Protein AF-A0A9W3CZS1-F1 (afdb_monomer)

InterPro domains:
  IPR001609 Myosin head, motor domain-like [PF00063] (64-193)
  IPR001609 Myosin head, motor domain-like [PR00193] (92-111)
  IPR001609 Myosin head, motor domain-like [PR00193] (149-174)
  IPR001609 Myosin head, motor domain-like [PS51456] (62-193)
  IPR001609 Myosin head, motor domain-like [SM00242] (56-193)
  IPR004009 Myosin, SH3 domain [PF02736] (9-52)
  IPR004009 Myosin, SH3 domain [PS51844] (8-57)
  IPR027417 P-loop containing nucleoside triphosphate hydrolase [SSF52540] (33-182)
  IPR036961 Kinesin motor domain superfamily [G3DSA:3.40.850.10] (12-193)

Solvent-accessible surface area (backbone atoms only — not comparable to full-atom values): 11853 Å² total; per-residue (Å²): 132,79,78,83,78,84,82,48,69,70,35,45,29,34,35,77,39,97,86,71,54,58,46,50,26,33,28,71,41,73,59,95,57,42,31,36,27,46,29,78,88,73,48,79,44,78,46,47,61,91,63,47,44,82,48,77,86,81,62,56,91,68,39,65,57,39,49,75,76,46,95,55,86,44,71,67,50,54,52,50,35,53,50,46,20,43,78,70,69,44,40,40,30,25,51,73,94,44,78,48,67,54,65,76,92,64,91,66,65,82,76,70,37,71,67,50,54,60,64,35,61,85,53,62,86,82,76,56,79,50,48,68,55,47,57,45,41,54,46,50,50,49,25,69,75,69,74,44,92,72,85,83,89,80,79,75,63,92,87,42,44,52,69,61,52,50,50,54,40,48,48,48,53,43,58,72,68,65,62,67,92,55,102,61,83,48,72,58,59,72,73,74,112

Structure (mmCIF, N/CA/C/O backbone):
data_AF-A0A9W3CZS1-F1
#
_entry.id   AF-A0A9W3CZS1-F1
#
loop_
_atom_site.group_PDB
_atom_site.id
_atom_site.type_symbol
_atom_site.label_atom_id
_atom_site.label_alt_id
_atom_site.label_comp_id
_atom_site.label_asym_id
_atom_site.label_entity_id
_atom_site.label_seq_id
_atom_site.pdbx_PDB_ins_code
_atom_site.Cartn_x
_atom_site.Cartn_y
_atom_site.Cartn_z
_atom_site.occupancy
_atom_site.B_iso_or_equiv
_atom_site.auth_seq_id
_atom_site.auth_comp_id
_atom_site.auth_asym_id
_atom_site.auth_atom_id
_atom_site.pdbx_PDB_model_num
ATOM 1 N N . MET A 1 1 ? 7.382 13.700 16.054 1.00 31.38 1 MET A N 1
ATOM 2 C CA . MET A 1 1 ? 6.540 13.465 17.245 1.00 31.38 1 MET A CA 1
ATOM 3 C C . MET A 1 1 ? 5.146 13.931 16.877 1.00 31.38 1 MET A C 1
ATOM 5 O O . MET A 1 1 ? 4.960 15.130 16.729 1.00 31.38 1 MET A O 1
ATOM 9 N N . GLY A 1 2 ? 4.236 13.003 16.577 1.00 37.59 2 GLY A N 1
ATOM 10 C CA . GLY A 1 2 ? 2.851 13.356 16.260 1.00 37.59 2 GLY A CA 1
ATOM 11 C C . GLY A 1 2 ? 2.178 13.958 17.488 1.00 37.59 2 GLY A C 1
ATOM 12 O O . GLY A 1 2 ? 2.470 13.545 18.612 1.00 37.59 2 GLY A O 1
ATOM 13 N N . THR A 1 3 ? 1.333 14.962 17.277 1.00 40.22 3 THR A N 1
ATOM 14 C CA . THR A 1 3 ? 0.497 15.564 18.317 1.00 40.22 3 THR A CA 1
ATOM 15 C C . THR A 1 3 ? -0.216 14.444 19.082 1.00 40.22 3 THR A C 1
ATOM 17 O O . THR A 1 3 ? -0.800 13.576 18.429 1.00 40.22 3 THR A O 1
ATOM 20 N N . PRO A 1 4 ? -0.160 14.401 20.426 1.00 53.97 4 PRO A N 1
ATOM 21 C CA . PRO A 1 4 ? -0.897 13.396 21.177 1.00 53.97 4 PRO A CA 1
ATOM 22 C C . PRO A 1 4 ? -2.379 13.562 20.852 1.00 53.97 4 PRO A C 1
ATOM 24 O O . PRO A 1 4 ? -2.979 14.599 21.139 1.00 53.97 4 PRO A O 1
ATOM 27 N N . VAL A 1 5 ? -2.945 12.568 20.173 1.00 66.50 5 VAL A N 1
ATOM 28 C CA . VAL A 1 5 ? -4.351 12.597 19.785 1.00 66.50 5 VAL A CA 1
ATOM 29 C C . VAL A 1 5 ? -5.162 12.417 21.055 1.00 66.50 5 VAL A C 1
ATOM 31 O O . VAL A 1 5 ? -5.024 11.417 21.758 1.00 66.50 5 VAL A O 1
ATOM 34 N N . ASN A 1 6 ? -5.949 13.436 21.387 1.00 83.06 6 ASN A N 1
ATOM 35 C CA . ASN A 1 6 ? -6.728 13.453 22.610 1.00 83.06 6 ASN A CA 1
ATOM 36 C C . ASN A 1 6 ? -7.991 12.611 22.395 1.00 83.06 6 ASN A C 1
ATOM 38 O O . ASN A 1 6 ? -8.970 13.089 21.828 1.00 83.06 6 ASN A O 1
ATOM 42 N N . ILE A 1 7 ? -7.932 11.338 22.783 1.00 88.94 7 ILE A N 1
ATOM 43 C CA . ILE A 1 7 ? -9.064 10.416 22.677 1.00 88.94 7 ILE A CA 1
ATOM 44 C C . ILE A 1 7 ? -10.066 10.748 23.786 1.00 88.94 7 ILE A C 1
ATOM 46 O O . ILE A 1 7 ? -9.733 10.706 24.971 1.00 88.94 7 ILE A O 1
ATOM 50 N N . ILE A 1 8 ? -11.298 11.057 23.390 1.00 92.62 8 ILE A N 1
ATOM 51 C CA . ILE A 1 8 ? -12.414 11.394 24.278 1.00 92.62 8 ILE A CA 1
ATOM 52 C C . ILE A 1 8 ? -13.620 10.497 23.983 1.00 92.62 8 ILE A C 1
ATOM 54 O O . ILE A 1 8 ? -13.631 9.735 23.018 1.00 92.62 8 ILE A O 1
ATOM 58 N N . VAL A 1 9 ? -14.658 10.582 24.817 1.00 94.56 9 VAL A N 1
ATOM 59 C CA . VAL A 1 9 ? -15.954 9.953 24.514 1.00 94.56 9 VAL A CA 1
ATOM 60 C C . VAL A 1 9 ? -16.490 10.512 23.192 1.00 94.56 9 VAL A C 1
ATOM 62 O O . VAL A 1 9 ? -16.457 11.723 22.981 1.00 94.56 9 VAL A O 1
ATOM 65 N N . GLY A 1 10 ? -16.939 9.625 22.303 1.00 93.81 10 GLY A N 1
ATOM 66 C CA . GLY A 1 10 ? -17.337 9.940 20.928 1.00 93.81 10 GLY A CA 1
ATOM 67 C C . GLY A 1 10 ? -16.202 9.886 19.897 1.00 93.81 10 GLY A C 1
ATOM 68 O O . GLY A 1 10 ? -16.454 10.009 18.703 1.00 93.81 10 GLY A O 1
ATOM 69 N N . SER A 1 11 ? -14.940 9.699 20.306 1.00 95.25 11 SER A N 1
ATOM 70 C CA . SER A 1 11 ? -13.846 9.496 19.348 1.00 95.25 11 SER A CA 1
ATOM 71 C C . SER A 1 11 ? -13.961 8.139 18.651 1.00 95.25 11 SER A C 1
ATOM 73 O O . SER A 1 11 ? -14.194 7.119 19.301 1.00 95.25 11 SER A O 1
ATOM 75 N N . HIS A 1 12 ? -13.712 8.115 17.341 1.00 95.81 12 HIS A N 1
ATOM 76 C CA . HIS A 1 12 ? -13.549 6.873 16.592 1.00 95.81 12 HIS A CA 1
ATOM 77 C C . HIS A 1 12 ? -12.129 6.338 16.758 1.00 95.81 12 HIS A C 1
ATOM 79 O O . HIS A 1 12 ? -11.150 7.078 16.628 1.00 95.81 12 HIS A O 1
ATOM 85 N N . VAL A 1 13 ? -12.013 5.048 17.054 1.00 96.88 13 VAL A N 1
ATOM 86 C CA . VAL A 1 13 ? -10.744 4.400 17.388 1.00 96.88 13 VAL A CA 1
ATOM 87 C C . VAL A 1 13 ? -10.657 2.999 16.793 1.00 96.88 13 VAL A C 1
ATOM 89 O O . VAL A 1 13 ? -11.669 2.366 16.504 1.00 96.88 13 VAL A O 1
ATOM 92 N N . TRP A 1 14 ? -9.430 2.520 16.639 1.00 96.75 14 TRP A N 1
ATOM 93 C CA . TRP A 1 14 ? -9.065 1.145 16.344 1.00 96.75 14 TRP A CA 1
ATOM 94 C C . TRP A 1 14 ? -8.655 0.424 17.623 1.00 96.75 14 TRP A C 1
ATOM 96 O O . TRP A 1 14 ? -7.942 0.983 18.464 1.00 96.75 14 TRP A O 1
ATO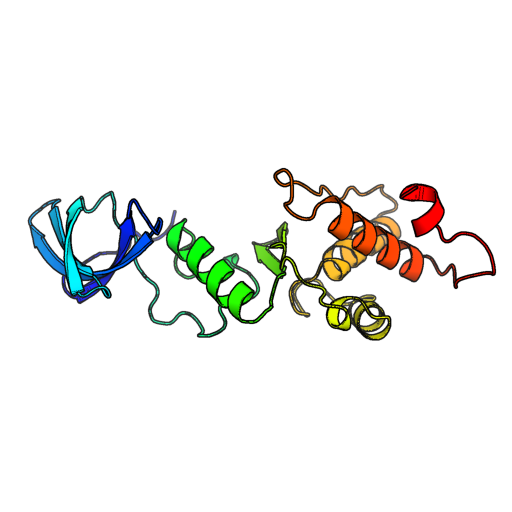M 106 N N . VAL A 1 15 ? -9.060 -0.836 17.733 1.00 95.56 15 VAL A N 1
ATOM 107 C CA . VAL A 1 15 ? -8.673 -1.760 18.798 1.00 95.56 15 VAL A CA 1
ATOM 108 C C . VAL A 1 15 ? -8.240 -3.090 18.190 1.00 95.56 15 VAL A C 1
ATOM 110 O O . VAL A 1 15 ? -8.767 -3.508 17.159 1.00 95.56 15 VAL A O 1
ATOM 113 N N . GLU A 1 16 ? -7.241 -3.717 18.804 1.00 94.31 16 GLU A N 1
ATOM 114 C CA . GLU A 1 16 ? -6.701 -5.005 18.370 1.00 94.31 16 GLU A CA 1
ATOM 115 C C . GLU A 1 16 ? -7.745 -6.121 18.550 1.00 94.31 16 GLU A C 1
ATOM 117 O O . GLU A 1 16 ? -8.456 -6.165 19.558 1.00 94.31 16 GLU A O 1
ATOM 122 N N . ASP A 1 17 ? -7.825 -7.022 17.576 1.00 92.25 17 ASP A N 1
ATOM 123 C CA . ASP A 1 17 ? -8.714 -8.184 17.574 1.00 92.25 17 ASP A CA 1
ATOM 124 C C . ASP A 1 17 ? -7.953 -9.435 17.120 1.00 92.25 17 ASP A C 1
ATOM 126 O O . ASP A 1 17 ? -7.125 -9.375 16.210 1.00 92.25 17 ASP A O 1
ATOM 130 N N . SER A 1 18 ? -8.228 -10.579 17.750 1.00 90.38 18 SER A N 1
ATOM 131 C CA . SER A 1 18 ? -7.504 -11.827 17.481 1.00 90.38 18 SER A CA 1
ATOM 132 C C . SER A 1 18 ? -7.779 -12.422 16.103 1.00 90.38 18 SER A C 1
ATOM 134 O O . SER A 1 18 ? -6.935 -13.151 15.586 1.00 90.38 18 SER A O 1
ATOM 136 N N . ASP A 1 19 ? -8.943 -12.135 15.521 1.00 89.88 19 ASP A N 1
ATOM 137 C CA . ASP A 1 19 ? -9.423 -12.799 14.312 1.00 89.88 19 ASP A CA 1
ATOM 138 C C . ASP A 1 19 ? -9.165 -11.940 13.069 1.00 89.88 19 ASP A C 1
ATOM 140 O O . ASP A 1 19 ? -8.783 -12.460 12.020 1.00 89.88 19 ASP A O 1
ATOM 144 N N . VAL A 1 20 ? -9.362 -10.620 13.178 1.00 90.44 20 VAL A N 1
ATOM 145 C CA . VAL A 1 20 ? -9.251 -9.678 12.043 1.00 90.44 20 VAL A CA 1
ATOM 146 C C . VAL A 1 20 ? -8.153 -8.622 12.204 1.00 90.44 20 VAL A C 1
ATOM 148 O O . VAL A 1 20 ? -8.100 -7.671 11.424 1.00 90.44 20 VAL A O 1
ATOM 151 N N . ALA A 1 21 ? -7.263 -8.798 13.184 1.00 93.88 21 ALA A N 1
ATOM 152 C CA . ALA A 1 21 ? -6.185 -7.891 13.592 1.00 93.88 21 ALA A CA 1
ATOM 153 C C . ALA A 1 21 ? -6.662 -6.558 14.190 1.00 93.88 21 ALA A C 1
ATOM 155 O O . ALA A 1 21 ? -6.245 -6.207 15.290 1.00 93.88 21 ALA A O 1
ATOM 156 N N . TRP A 1 22 ? -7.538 -5.823 13.501 1.00 95.62 22 TRP A N 1
ATOM 157 C CA . TRP A 1 22 ? -8.037 -4.523 13.948 1.00 95.62 22 TRP A CA 1
ATOM 158 C C . TRP A 1 22 ? -9.532 -4.367 13.684 1.00 95.62 22 TRP A C 1
ATOM 160 O O . TRP A 1 22 ? -10.019 -4.638 12.587 1.00 95.62 22 TRP A O 1
ATOM 170 N N . ILE A 1 23 ? -10.250 -3.860 14.683 1.00 95.25 23 ILE A N 1
ATOM 171 C CA . ILE A 1 23 ? -11.664 -3.489 14.591 1.00 95.25 23 ILE A CA 1
ATOM 172 C C . ILE A 1 23 ? -11.804 -2.014 14.941 1.00 95.25 23 ILE A C 1
ATOM 174 O O . ILE A 1 23 ? -11.138 -1.517 15.852 1.00 95.25 23 ILE A O 1
ATOM 178 N N . ASP A 1 24 ? -12.674 -1.306 14.228 1.00 95.50 24 ASP A N 1
ATOM 179 C CA . ASP A 1 24 ? -13.026 0.063 14.566 1.00 95.50 24 ASP A CA 1
ATOM 180 C C . ASP A 1 24 ? -14.259 0.150 15.470 1.00 95.50 24 ASP A C 1
ATOM 182 O O . ASP A 1 24 ? -15.139 -0.714 15.489 1.00 95.50 24 ASP A O 1
ATOM 186 N N . GLY A 1 25 ? -14.339 1.240 16.218 1.00 96.31 25 GLY A N 1
ATOM 187 C CA . GLY A 1 25 ? -15.486 1.542 17.053 1.00 96.31 25 GLY A CA 1
ATOM 188 C C . GLY A 1 25 ? -15.470 2.970 17.559 1.00 96.31 25 GLY A C 1
ATOM 189 O O . GLY A 1 25 ? -14.572 3.754 17.249 1.00 96.31 25 GLY A O 1
ATOM 190 N N . GLU A 1 26 ? -16.479 3.296 18.351 1.00 97.25 26 GLU A N 1
ATOM 191 C CA . GLU A 1 26 ? -16.626 4.593 19.002 1.00 97.25 26 GLU A CA 1
ATOM 192 C C . GLU A 1 26 ? -16.418 4.446 20.511 1.00 97.25 26 GLU A C 1
ATOM 194 O O . GLU A 1 26 ? -16.893 3.490 21.132 1.00 97.25 26 GLU A O 1
ATOM 199 N N . VAL A 1 27 ? -15.692 5.384 21.116 1.00 96.88 27 VAL A N 1
ATOM 200 C CA . VAL A 1 27 ? -15.485 5.410 22.566 1.00 96.88 27 VAL A CA 1
ATOM 201 C C . VAL A 1 27 ? -16.791 5.780 23.268 1.00 96.88 27 VAL A C 1
ATOM 203 O O . VAL A 1 27 ? -17.226 6.927 23.223 1.00 96.88 27 VAL A O 1
ATOM 206 N N . GLU A 1 28 ? -17.384 4.827 23.984 1.00 96.50 28 GLU A N 1
ATOM 207 C CA . GLU A 1 28 ? -18.610 5.028 24.764 1.00 96.50 28 GLU A CA 1
ATOM 208 C C . GLU A 1 28 ? -18.297 5.563 26.169 1.00 96.50 28 GLU A C 1
ATOM 210 O O . GLU A 1 28 ? -19.010 6.415 26.699 1.00 96.50 28 GLU A O 1
ATOM 215 N N . LYS A 1 29 ? -17.228 5.055 26.801 1.00 94.81 29 LYS A N 1
ATOM 216 C CA . LYS A 1 29 ? -16.802 5.477 28.145 1.00 94.81 29 LYS A CA 1
ATOM 217 C C . LYS A 1 29 ? -15.286 5.498 28.267 1.00 94.81 29 LYS A C 1
ATOM 219 O O . LYS A 1 29 ? -14.607 4.598 27.785 1.00 94.81 29 LYS A O 1
ATOM 224 N N . LEU A 1 30 ? -14.780 6.484 29.002 1.00 93.94 30 LEU A N 1
ATOM 225 C CA . LEU A 1 30 ? -13.377 6.608 29.385 1.00 93.94 30 LEU A CA 1
ATOM 226 C C . LEU A 1 30 ? -13.302 6.755 30.909 1.00 93.94 30 LEU A C 1
ATOM 228 O O . LEU A 1 30 ? -13.860 7.696 31.469 1.00 93.94 30 LEU A O 1
ATOM 232 N N . THR A 1 31 ? -12.658 5.810 31.594 1.00 92.31 31 THR A N 1
ATOM 233 C CA . THR A 1 31 ? -12.485 5.826 33.056 1.00 92.31 31 THR A CA 1
ATOM 234 C C . THR A 1 31 ? -11.014 5.620 33.398 1.00 92.31 31 THR A C 1
ATOM 236 O O . THR A 1 31 ? -10.502 4.502 33.415 1.00 92.31 31 THR A O 1
ATOM 239 N N . GLY A 1 32 ? -10.305 6.721 33.655 1.00 89.62 32 GLY A N 1
ATOM 240 C CA . GLY A 1 32 ? -8.862 6.686 33.893 1.00 89.62 32 GLY A CA 1
ATOM 241 C C . GLY A 1 32 ? -8.106 6.181 32.661 1.00 89.62 32 GLY A C 1
ATOM 242 O O . GLY A 1 32 ? -8.013 6.888 31.664 1.00 89.62 32 GLY A O 1
ATOM 243 N N . GLN A 1 33 ? -7.558 4.965 32.742 1.00 91.31 33 GLN A N 1
ATOM 244 C CA . GLN A 1 33 ? -6.831 4.314 31.642 1.00 91.31 33 GLN A CA 1
ATOM 245 C C . GLN A 1 33 ? -7.659 3.260 30.897 1.00 91.31 33 GLN A C 1
ATOM 247 O O . GLN A 1 33 ? -7.162 2.689 29.926 1.00 91.31 33 GLN A O 1
ATOM 252 N N . GLU A 1 34 ? -8.884 2.976 31.338 1.00 94.50 34 GLU A N 1
ATOM 253 C CA . GLU A 1 34 ? -9.769 2.011 30.689 1.00 94.50 34 GLU A CA 1
ATOM 254 C C . GLU A 1 34 ? -10.755 2.715 29.760 1.00 94.50 34 GLU A C 1
ATOM 256 O O . GLU A 1 34 ? -11.343 3.747 30.100 1.00 94.50 34 GLU A O 1
ATOM 261 N N . VAL A 1 35 ? -10.934 2.132 28.580 1.00 95.56 35 VAL A N 1
ATOM 262 C CA . VAL A 1 35 ? -11.797 2.627 27.513 1.00 95.56 35 VAL A CA 1
ATOM 263 C C . VAL A 1 35 ? -12.791 1.534 27.159 1.00 95.56 35 VAL A C 1
ATOM 265 O O . VAL A 1 35 ? -12.396 0.402 26.881 1.00 95.56 35 VAL A O 1
ATOM 268 N N . VAL A 1 36 ? -14.076 1.875 27.163 1.00 96.50 36 VAL A N 1
ATOM 269 C CA . VAL A 1 36 ? -15.149 1.018 26.653 1.00 96.50 36 VAL A CA 1
ATOM 270 C C . VAL A 1 36 ? -15.514 1.515 25.264 1.00 96.50 36 VAL A C 1
ATOM 272 O O . VAL A 1 36 ? -15.902 2.672 25.097 1.00 96.50 36 VAL A O 1
ATOM 275 N N . ILE A 1 37 ? -15.372 0.637 24.281 1.00 97.12 37 ILE A N 1
ATOM 276 C CA . ILE A 1 37 ? -15.566 0.911 22.862 1.00 97.12 37 ILE A CA 1
ATOM 277 C C . ILE A 1 37 ? -16.788 0.135 22.388 1.00 97.12 37 ILE A C 1
ATOM 279 O O . ILE A 1 37 ? -16.883 -1.079 22.587 1.00 97.12 37 ILE A O 1
ATOM 283 N N . GLN A 1 38 ? -17.706 0.832 21.730 1.00 97.38 38 GLN A N 1
ATOM 284 C CA . GLN A 1 38 ? -18.771 0.216 20.958 1.00 97.38 38 GLN A CA 1
ATOM 285 C C . GLN A 1 38 ? -18.225 -0.067 19.555 1.00 97.38 38 GLN A C 1
ATOM 287 O O . GLN A 1 38 ? -18.095 0.840 18.734 1.00 97.38 38 GLN A O 1
ATOM 292 N N . ALA A 1 39 ? -17.853 -1.321 19.296 1.00 95.00 39 ALA A N 1
ATOM 293 C CA . ALA A 1 39 ? -17.316 -1.730 18.004 1.00 95.00 39 ALA A CA 1
ATOM 294 C C . ALA A 1 39 ? -18.395 -1.679 16.916 1.00 95.00 39 ALA A C 1
ATOM 296 O O . ALA A 1 39 ? -19.578 -1.922 17.186 1.00 95.00 39 ALA A O 1
ATOM 297 N N . THR A 1 40 ? -17.978 -1.463 15.669 1.00 92.62 40 THR A N 1
ATOM 298 C CA . THR A 1 40 ? -18.859 -1.516 14.486 1.00 92.62 40 THR A CA 1
ATOM 299 C C . THR A 1 40 ? -19.500 -2.886 14.277 1.00 92.62 40 THR A C 1
ATOM 301 O O . THR A 1 40 ? -20.583 -2.989 13.708 1.00 92.62 40 THR A O 1
ATOM 304 N N . THR A 1 41 ? -18.894 -3.941 14.824 1.00 90.44 41 THR A N 1
ATOM 305 C CA . THR A 1 41 ? -19.457 -5.300 14.870 1.00 90.44 41 THR A CA 1
ATOM 306 C C . THR A 1 41 ? -20.638 -5.450 15.839 1.00 90.44 41 THR A C 1
ATOM 308 O O . THR A 1 41 ? -21.237 -6.520 15.919 1.00 90.44 41 THR A O 1
ATOM 311 N N . GLY A 1 42 ? -20.961 -4.412 16.618 1.00 90.62 42 GLY A N 1
ATOM 312 C CA . GLY A 1 42 ? -21.993 -4.425 17.657 1.00 90.62 42 GLY A CA 1
ATOM 313 C C . GLY A 1 42 ? -21.502 -4.907 19.027 1.00 90.62 42 GLY A C 1
ATOM 314 O O . GLY A 1 42 ? -22.210 -4.742 20.021 1.00 90.62 42 GLY A O 1
ATOM 315 N N . LYS A 1 43 ? -20.284 -5.456 19.121 1.00 91.81 43 LYS A N 1
ATOM 316 C CA . LYS A 1 43 ? -19.688 -5.900 20.391 1.00 91.81 43 LYS A CA 1
ATOM 317 C C . LYS A 1 43 ? -19.192 -4.709 21.220 1.00 91.81 43 LYS A C 1
ATOM 319 O O . LYS A 1 43 ? -18.668 -3.741 20.675 1.00 91.81 43 LYS A O 1
ATOM 324 N N . LYS A 1 44 ? -19.290 -4.814 22.548 1.00 95.06 44 LYS A N 1
ATOM 325 C CA . LYS A 1 44 ? -18.596 -3.905 23.473 1.00 95.06 44 LYS A CA 1
ATOM 326 C C . LYS A 1 44 ? -17.232 -4.474 23.828 1.00 95.06 44 LYS A C 1
ATOM 328 O O . LYS A 1 44 ? -17.144 -5.623 24.257 1.00 95.06 44 LYS A O 1
ATOM 333 N N . ILE A 1 45 ? -16.192 -3.669 23.653 1.00 95.19 45 ILE A N 1
ATOM 334 C CA . ILE A 1 45 ? -14.801 -4.046 23.899 1.00 95.19 45 ILE A CA 1
ATOM 335 C C . ILE A 1 45 ? -14.241 -3.123 24.977 1.00 95.19 45 ILE A C 1
ATOM 337 O O . ILE A 1 45 ? -14.352 -1.904 24.869 1.00 95.19 45 ILE A O 1
ATOM 341 N N . THR A 1 46 ? -13.628 -3.701 26.007 1.00 95.31 46 THR A N 1
ATOM 342 C CA . THR A 1 46 ? -12.899 -2.939 27.025 1.00 95.31 46 THR A CA 1
ATOM 343 C C . THR A 1 46 ? -11.407 -3.084 26.770 1.00 95.31 46 THR A C 1
ATOM 345 O O . THR A 1 46 ? -10.886 -4.198 26.760 1.00 95.31 46 THR A O 1
ATOM 348 N N . ALA A 1 47 ? -10.717 -1.964 26.575 1.00 94.75 47 ALA A N 1
ATOM 349 C CA . ALA A 1 47 ? -9.287 -1.922 26.295 1.00 94.75 47 ALA A CA 1
ATOM 350 C C . ALA A 1 47 ? -8.596 -0.817 27.100 1.00 94.75 47 ALA A C 1
ATOM 352 O O . ALA A 1 47 ? -9.229 0.093 27.636 1.00 94.75 47 ALA A O 1
ATOM 353 N N . LYS A 1 48 ? -7.266 -0.885 27.188 1.00 94.25 48 LYS A N 1
ATOM 354 C CA . LYS A 1 48 ? -6.466 0.198 27.774 1.00 94.25 48 LYS A CA 1
ATOM 355 C C . LYS A 1 48 ? -6.301 1.328 26.764 1.00 94.25 48 LYS A C 1
ATOM 357 O O . LYS A 1 48 ? -6.064 1.061 25.591 1.00 94.25 48 LYS A O 1
ATOM 362 N N . LEU A 1 49 ? -6.295 2.574 27.233 1.00 91.50 49 LEU A N 1
ATOM 363 C CA . LEU A 1 49 ? -6.066 3.767 26.408 1.00 91.50 49 LEU A CA 1
ATOM 364 C C . LEU A 1 49 ? -4.744 3.700 25.616 1.00 91.50 49 LEU A C 1
ATOM 366 O O . LEU A 1 49 ? -4.649 4.224 24.516 1.00 91.50 49 LEU A O 1
ATOM 370 N N . SER A 1 50 ? -3.729 3.013 26.148 1.00 91.69 50 SER A N 1
ATOM 371 C CA . SER A 1 50 ? -2.437 2.800 25.479 1.00 91.69 50 SER A CA 1
ATOM 372 C C . SER A 1 50 ? -2.445 1.726 24.384 1.00 91.69 50 SER A C 1
ATOM 374 O O . SER A 1 50 ? -1.425 1.520 23.731 1.00 91.69 50 SER A O 1
ATOM 376 N N . LYS A 1 51 ? -3.556 1.004 24.220 1.00 92.38 51 LYS A N 1
ATOM 377 C CA . LYS A 1 51 ? -3.732 -0.106 23.272 1.00 92.38 51 LYS A CA 1
ATOM 378 C C . LYS A 1 51 ? -4.752 0.205 22.178 1.00 92.38 51 LYS A C 1
ATOM 380 O O . LYS A 1 51 ? -5.167 -0.698 21.460 1.00 92.38 51 LYS A O 1
ATOM 385 N N . ILE A 1 52 ? -5.158 1.465 22.066 1.00 94.50 52 ILE A N 1
ATOM 386 C CA . ILE A 1 52 ? -6.109 1.922 21.059 1.00 94.50 52 ILE A CA 1
ATOM 387 C C . ILE A 1 52 ? -5.465 3.011 20.214 1.00 94.50 52 ILE A C 1
ATOM 389 O O . ILE A 1 52 ? -4.595 3.746 20.684 1.00 94.50 52 ILE A O 1
ATOM 393 N N . TYR A 1 53 ? -5.895 3.105 18.964 1.00 95.38 53 TYR A N 1
ATOM 394 C CA . TYR A 1 53 ? -5.352 4.053 17.997 1.00 95.38 53 TYR A CA 1
ATOM 395 C C . TYR A 1 53 ? -6.481 4.919 17.444 1.00 95.38 53 TYR A C 1
ATOM 397 O O . TYR A 1 53 ? -7.590 4.424 17.282 1.00 95.38 53 TYR A O 1
ATOM 405 N N . PRO A 1 54 ? -6.257 6.206 17.163 1.00 95.06 54 PRO A N 1
ATOM 406 C CA . PRO A 1 54 ? -7.296 7.056 16.595 1.00 95.06 54 PRO A CA 1
ATOM 407 C C . PRO A 1 54 ? -7.676 6.601 15.179 1.00 95.06 54 PRO A C 1
ATOM 409 O O . PRO A 1 54 ? -6.825 6.205 14.388 1.00 95.06 54 PRO A O 1
ATOM 412 N N . LYS A 1 55 ? -8.962 6.661 14.834 1.00 94.19 55 LYS A N 1
ATOM 413 C CA . LYS A 1 55 ? -9.432 6.398 13.473 1.00 94.19 55 LYS A CA 1
ATOM 414 C C . LYS A 1 55 ? -9.702 7.717 12.761 1.00 94.19 55 LYS A C 1
ATOM 416 O O . LYS A 1 55 ? -10.424 8.567 13.271 1.00 94.19 55 LYS A O 1
ATOM 421 N N . ASP A 1 56 ? -9.143 7.853 11.565 1.00 91.12 56 ASP A N 1
ATOM 422 C CA . ASP A 1 56 ? -9.478 8.946 10.662 1.00 91.12 56 ASP A CA 1
ATOM 423 C C . ASP A 1 56 ? -10.839 8.669 10.004 1.00 91.12 56 ASP A C 1
ATOM 425 O O . ASP A 1 56 ? -11.010 7.660 9.315 1.00 91.12 56 ASP A O 1
ATOM 429 N N . VAL A 1 57 ? -11.814 9.538 10.266 1.00 88.88 57 VAL A N 1
ATOM 430 C CA . VAL A 1 57 ? -13.166 9.471 9.688 1.00 88.88 57 VAL A CA 1
ATOM 431 C C . VAL A 1 57 ? -13.302 10.287 8.404 1.00 88.88 57 VAL A C 1
ATOM 433 O O . VAL A 1 57 ? -14.292 10.132 7.694 1.00 88.88 57 VAL A O 1
ATOM 436 N N . GLU A 1 58 ? -12.316 11.128 8.092 1.00 88.69 58 GLU A N 1
ATOM 437 C CA . GLU A 1 58 ? -12.284 11.978 6.898 1.00 88.69 58 GLU A CA 1
ATOM 438 C C . GLU A 1 58 ? -11.419 11.373 5.780 1.00 88.69 58 GLU A C 1
ATOM 440 O O . GLU A 1 58 ? -11.284 11.956 4.701 1.00 88.69 58 GLU A O 1
ATOM 445 N N . ALA A 1 59 ? -10.851 10.184 6.011 1.00 87.00 59 ALA A N 1
ATOM 446 C CA . ALA A 1 59 ? -10.052 9.471 5.026 1.00 87.00 59 ALA A CA 1
ATOM 447 C C . ALA A 1 59 ? -10.846 9.236 3.718 1.00 87.00 59 ALA A C 1
ATOM 449 O O . ALA A 1 59 ? -12.009 8.820 3.765 1.00 87.00 59 ALA A O 1
ATOM 450 N N . PRO A 1 60 ? -10.233 9.446 2.534 1.00 91.12 60 PRO A N 1
ATOM 451 C CA . PRO A 1 60 ? -10.901 9.225 1.255 1.00 91.12 60 PRO A CA 1
ATOM 452 C C . PRO A 1 60 ? -11.431 7.795 1.110 1.00 91.12 60 PRO A C 1
ATOM 454 O O . PRO A 1 60 ? -10.741 6.831 1.439 1.00 91.12 60 PRO A O 1
ATOM 457 N N . ALA A 1 61 ? -12.620 7.644 0.520 1.00 90.38 61 ALA A N 1
ATOM 458 C CA . ALA A 1 61 ? -13.262 6.337 0.346 1.00 90.38 61 ALA A CA 1
ATOM 459 C C . ALA A 1 61 ? -12.432 5.339 -0.489 1.00 90.38 61 ALA A C 1
ATOM 461 O O . ALA A 1 61 ? -12.556 4.136 -0.292 1.00 90.38 61 ALA A O 1
ATOM 462 N N . GLY A 1 62 ? -11.585 5.828 -1.404 1.00 93.00 62 GLY A N 1
ATOM 463 C CA . GLY A 1 62 ? -10.663 5.008 -2.204 1.00 93.00 62 GLY A CA 1
ATOM 464 C C . GLY A 1 62 ? -9.273 4.813 -1.585 1.00 93.00 62 GLY A C 1
ATOM 465 O O . GLY A 1 62 ? -8.390 4.249 -2.231 1.00 93.00 62 GLY A O 1
ATOM 466 N N . GLY A 1 63 ? -9.059 5.300 -0.361 1.00 94.88 63 GLY A N 1
ATOM 467 C CA . GLY A 1 63 ? -7.739 5.391 0.252 1.00 94.88 63 GLY A CA 1
ATOM 468 C C . GLY A 1 63 ? -6.849 6.459 -0.394 1.00 94.88 63 GLY A C 1
ATOM 469 O O . GLY A 1 63 ? -7.243 7.170 -1.320 1.00 94.88 63 GLY A O 1
ATOM 470 N N . VAL A 1 64 ? -5.626 6.571 0.114 1.00 96.12 64 VAL A N 1
ATOM 471 C CA . VAL A 1 64 ? -4.570 7.443 -0.404 1.00 96.12 64 VAL A CA 1
ATOM 472 C C . VAL A 1 64 ? -3.551 6.638 -1.205 1.00 96.12 64 VAL A C 1
ATOM 474 O O . VAL A 1 64 ? -3.182 5.518 -0.848 1.00 96.12 64 VAL A O 1
ATOM 477 N N . ASP A 1 65 ? -3.090 7.238 -2.294 1.00 96.94 65 ASP A N 1
ATOM 478 C CA . ASP A 1 65 ? -2.024 6.749 -3.167 1.00 96.94 65 ASP A CA 1
ATOM 479 C C . ASP A 1 65 ? -0.646 6.747 -2.487 1.00 96.94 65 ASP A C 1
ATOM 481 O O . ASP A 1 65 ? 0.153 5.850 -2.742 1.00 96.94 65 ASP A O 1
ATOM 485 N N . ASP A 1 66 ? -0.388 7.709 -1.600 1.00 96.94 66 ASP A N 1
ATOM 486 C CA . ASP A 1 66 ? 0.794 7.790 -0.744 1.00 96.94 66 ASP A CA 1
ATOM 487 C C . ASP A 1 66 ? 0.380 7.842 0.727 1.00 96.94 66 ASP A C 1
ATOM 489 O O . ASP A 1 66 ? -0.262 8.789 1.184 1.00 96.94 66 ASP A O 1
ATOM 493 N N . MET A 1 67 ? 0.776 6.825 1.490 1.00 96.12 67 MET A N 1
ATOM 494 C CA . MET A 1 67 ? 0.427 6.700 2.904 1.00 96.12 67 MET A CA 1
ATOM 495 C C . MET A 1 67 ? 1.084 7.748 3.802 1.00 96.12 67 MET A C 1
ATOM 497 O O . MET A 1 67 ? 0.658 7.905 4.944 1.00 96.12 67 MET A O 1
ATOM 501 N N . THR A 1 68 ? 2.044 8.534 3.304 1.00 93.81 68 THR A N 1
ATOM 502 C CA . THR A 1 68 ? 2.517 9.731 4.025 1.00 93.81 68 THR A CA 1
ATOM 503 C C . THR A 1 68 ? 1.432 10.804 4.170 1.00 93.81 68 THR A C 1
ATOM 505 O O . THR A 1 68 ? 1.553 11.667 5.036 1.00 93.81 68 THR A O 1
ATOM 508 N N . LYS A 1 69 ? 0.356 10.726 3.370 1.00 93.25 69 LYS A N 1
ATOM 509 C CA . LYS A 1 69 ? -0.823 11.604 3.438 1.00 93.25 69 LYS A CA 1
ATOM 510 C C . LYS A 1 69 ? -1.840 11.179 4.509 1.00 93.25 69 LYS A C 1
ATOM 512 O O . LYS A 1 69 ? -2.822 11.887 4.705 1.00 93.25 69 LYS A O 1
ATOM 517 N N . LEU A 1 70 ? -1.650 10.036 5.179 1.00 93.12 70 LEU A N 1
ATOM 518 C CA . LEU A 1 70 ? -2.543 9.593 6.254 1.00 93.12 70 LEU A CA 1
ATOM 519 C C . LEU A 1 70 ? -2.450 10.534 7.462 1.00 93.12 70 LEU A C 1
ATOM 521 O O . LEU A 1 70 ? -1.350 10.846 7.920 1.00 93.12 70 LEU A O 1
ATOM 525 N N . SER A 1 71 ? -3.598 10.893 8.044 1.00 91.81 71 SER A N 1
ATOM 526 C CA . SER A 1 71 ? -3.657 11.680 9.287 1.00 91.81 71 SER A CA 1
ATOM 527 C C . SER A 1 71 ? -2.929 10.983 10.439 1.00 91.81 71 SER A C 1
ATOM 529 O O . SER A 1 71 ? -2.245 11.621 11.242 1.00 91.81 71 SER A O 1
ATOM 531 N N . TYR A 1 72 ? -3.042 9.651 10.496 1.00 89.81 72 TYR A N 1
ATOM 532 C CA . TYR A 1 72 ? -2.393 8.815 11.497 1.00 89.81 72 TYR A CA 1
ATOM 533 C C . TYR A 1 72 ? -1.607 7.682 10.833 1.00 89.81 72 TYR A C 1
ATOM 535 O O . TYR A 1 72 ? -2.171 6.699 10.346 1.00 89.81 72 TYR A O 1
ATOM 543 N N . LEU A 1 73 ? -0.278 7.806 10.845 1.00 90.44 73 LEU A N 1
ATOM 544 C CA . LEU A 1 73 ? 0.632 6.789 10.322 1.00 90.44 73 LEU A CA 1
ATOM 545 C C . LEU A 1 73 ? 0.945 5.731 11.393 1.00 90.44 73 LEU A C 1
ATOM 547 O O . LEU A 1 73 ? 2.022 5.708 11.986 1.00 90.44 73 LEU A O 1
ATOM 551 N N . HIS A 1 74 ? -0.034 4.872 11.658 1.00 93.00 74 HIS A N 1
ATOM 552 C CA . HIS A 1 74 ? 0.069 3.716 12.553 1.00 93.00 74 HIS A CA 1
ATOM 553 C C . HIS A 1 74 ? -0.469 2.451 11.869 1.00 93.00 74 HIS A C 1
ATOM 555 O O . HIS A 1 74 ? -1.198 2.542 10.877 1.00 93.00 74 HIS A O 1
ATOM 561 N N . GLU A 1 75 ? -0.175 1.281 12.434 1.00 94.12 75 GLU A N 1
ATOM 562 C CA . GLU A 1 75 ? -0.511 -0.035 11.868 1.00 94.12 75 GLU A CA 1
ATOM 563 C C . GLU A 1 75 ? -1.962 -0.185 11.365 1.00 94.12 75 GLU A C 1
ATOM 565 O O . GLU A 1 75 ? -2.117 -0.525 10.188 1.00 94.12 75 GLU A O 1
ATOM 570 N N . PRO A 1 76 ? -3.029 0.132 12.137 1.00 95.81 76 PRO A N 1
ATOM 571 C CA . PRO A 1 76 ? -4.398 -0.048 11.639 1.00 95.81 76 PRO A CA 1
ATOM 572 C C . PRO A 1 76 ? -4.745 0.867 10.456 1.00 95.81 76 PRO A C 1
ATOM 574 O O . PRO A 1 76 ? -5.479 0.474 9.555 1.00 95.81 76 PRO A O 1
ATOM 577 N N . GLY A 1 77 ? -4.183 2.076 10.424 1.00 94.88 77 GLY A N 1
ATOM 578 C CA . GLY A 1 77 ? -4.392 3.048 9.345 1.00 94.88 77 GLY A CA 1
ATOM 579 C C . GLY A 1 77 ? -3.731 2.604 8.041 1.00 94.88 77 GLY A C 1
ATOM 580 O O . GLY A 1 77 ? -4.355 2.640 6.983 1.00 94.88 77 GLY A O 1
ATOM 581 N N . VAL A 1 78 ? -2.492 2.111 8.134 1.00 95.88 78 VAL A N 1
ATOM 582 C CA . VAL A 1 78 ? -1.764 1.517 7.004 1.00 95.88 78 VAL A CA 1
ATOM 583 C C . VAL A 1 78 ? -2.508 0.291 6.475 1.00 95.88 78 VAL A C 1
ATOM 585 O O . VAL A 1 78 ? -2.776 0.209 5.277 1.00 95.88 78 VAL A O 1
ATOM 588 N N . LEU A 1 79 ? -2.895 -0.635 7.359 1.00 96.38 79 LEU A N 1
ATOM 589 C CA . LEU A 1 79 ? -3.612 -1.849 6.969 1.00 96.38 79 LEU A CA 1
ATOM 590 C C . LEU A 1 79 ? -4.948 -1.525 6.289 1.00 96.38 79 LEU A C 1
ATOM 592 O O . LEU A 1 79 ? -5.248 -2.089 5.237 1.00 96.38 79 LEU A O 1
ATOM 596 N N . GLN A 1 80 ? -5.727 -0.597 6.852 1.00 95.81 80 GLN A N 1
ATOM 597 C CA . GLN A 1 80 ? -7.011 -0.191 6.285 1.00 95.81 80 GLN A CA 1
ATOM 598 C C . GLN A 1 80 ? -6.846 0.441 4.897 1.00 95.81 80 GLN A C 1
ATOM 600 O O . GLN A 1 80 ? -7.604 0.108 3.987 1.00 95.81 80 GLN A O 1
ATOM 605 N N . ASN A 1 81 ? -5.854 1.318 4.710 1.00 97.25 81 ASN A N 1
ATOM 606 C CA . ASN A 1 81 ? -5.603 1.953 3.416 1.00 97.25 81 ASN A CA 1
ATOM 607 C C . ASN A 1 81 ? -5.244 0.924 2.337 1.00 97.25 81 ASN A C 1
ATOM 609 O O . ASN A 1 81 ? -5.811 0.931 1.244 1.00 97.25 81 ASN A O 1
ATOM 613 N N . LEU A 1 82 ? -4.329 0.010 2.669 1.00 97.62 82 LEU A N 1
ATOM 614 C CA . LEU A 1 82 ? -3.914 -1.076 1.787 1.00 97.62 82 LEU A CA 1
ATOM 615 C C . LEU A 1 82 ? -5.083 -2.005 1.438 1.00 97.62 82 LEU A C 1
ATOM 617 O O . LEU A 1 82 ? -5.232 -2.378 0.277 1.00 97.62 82 LEU A O 1
ATOM 621 N N . LYS A 1 83 ? -5.942 -2.331 2.413 1.00 96.19 83 LYS A N 1
ATOM 622 C CA . LYS A 1 83 ? -7.144 -3.146 2.200 1.00 96.19 83 LYS A CA 1
ATOM 623 C C . LYS A 1 83 ? -8.125 -2.481 1.230 1.00 96.19 83 LYS A C 1
ATOM 625 O O . LYS A 1 83 ? -8.512 -3.115 0.255 1.00 96.19 83 LYS A O 1
ATOM 630 N N . ILE A 1 84 ? -8.481 -1.213 1.463 1.00 96.44 84 ILE A N 1
ATOM 631 C CA . ILE A 1 84 ? -9.401 -0.457 0.592 1.00 96.44 84 ILE A CA 1
ATOM 632 C C . ILE A 1 84 ? -8.873 -0.429 -0.845 1.00 96.44 84 ILE A C 1
ATOM 634 O O . ILE A 1 84 ? -9.600 -0.735 -1.787 1.00 96.44 84 ILE A O 1
ATOM 638 N N . ARG A 1 85 ? -7.592 -0.087 -1.023 1.00 97.75 85 ARG A N 1
ATOM 639 C CA . ARG A 1 85 ? -6.982 -0.028 -2.355 1.00 97.75 85 ARG A CA 1
ATOM 640 C C . ARG A 1 85 ? -6.956 -1.397 -3.028 1.00 97.75 85 ARG A C 1
ATOM 642 O O . ARG A 1 85 ? -7.332 -1.515 -4.191 1.00 97.75 85 ARG A O 1
ATOM 649 N N . TYR A 1 86 ? -6.602 -2.445 -2.290 1.00 96.88 86 TYR A N 1
ATOM 650 C CA . TYR A 1 86 ? -6.614 -3.809 -2.807 1.00 96.88 86 TYR A CA 1
ATOM 651 C C . TYR A 1 86 ? -8.003 -4.243 -3.302 1.00 96.88 86 TYR A C 1
ATOM 653 O O . TYR A 1 86 ? -8.115 -4.807 -4.389 1.00 96.88 86 TYR A O 1
ATOM 661 N N . GLU A 1 87 ? -9.066 -3.928 -2.555 1.00 95.69 87 GLU A N 1
ATOM 662 C CA . GLU A 1 87 ? -10.459 -4.212 -2.943 1.00 95.69 87 GLU A CA 1
ATOM 663 C C . GLU A 1 87 ? -10.882 -3.481 -4.233 1.00 95.69 87 GLU A C 1
ATOM 665 O O . GLU A 1 87 ? -11.746 -3.962 -4.966 1.00 95.69 87 GLU A O 1
ATOM 670 N N . LEU A 1 88 ? -10.226 -2.364 -4.559 1.00 94.94 88 LEU A N 1
ATOM 671 C CA . LEU A 1 88 ? -10.404 -1.610 -5.803 1.00 94.94 88 LEU A CA 1
ATOM 672 C C . LEU A 1 88 ? -9.467 -2.063 -6.940 1.00 94.94 88 LEU A C 1
ATOM 674 O O . LEU A 1 88 ? -9.446 -1.437 -7.997 1.00 94.94 88 LEU A O 1
ATOM 678 N N . ASN A 1 89 ? -8.718 -3.157 -6.757 1.00 94.94 89 ASN A N 1
ATOM 679 C CA . ASN A 1 89 ? -7.651 -3.636 -7.651 1.00 94.94 89 ASN A CA 1
ATOM 680 C C . ASN A 1 89 ? -6.459 -2.670 -7.806 1.00 94.94 89 ASN A C 1
ATOM 682 O O . ASN A 1 89 ? -5.644 -2.816 -8.718 1.00 94.94 89 ASN A O 1
ATOM 686 N N . GLU A 1 90 ? -6.310 -1.724 -6.884 1.00 96.56 90 GLU A N 1
ATOM 687 C CA . GLU A 1 90 ? -5.185 -0.798 -6.802 1.00 96.56 90 GLU A CA 1
ATOM 688 C C . GLU A 1 90 ? -4.047 -1.433 -5.985 1.00 96.56 90 GLU A C 1
ATOM 690 O O . GLU A 1 90 ? -3.871 -1.173 -4.795 1.00 96.56 90 GLU A O 1
ATOM 695 N N . ILE A 1 91 ? -3.267 -2.309 -6.625 1.00 97.38 91 ILE A N 1
ATOM 696 C CA . ILE A 1 91 ? -2.265 -3.158 -5.946 1.00 97.38 91 ILE A CA 1
ATOM 697 C C . ILE A 1 91 ? -0.993 -2.429 -5.499 1.00 97.38 91 ILE A C 1
ATOM 699 O O . ILE A 1 91 ? -0.172 -2.998 -4.777 1.00 97.38 91 ILE A O 1
ATOM 703 N N . TYR A 1 92 ? -0.805 -1.202 -5.977 1.00 98.19 92 TYR A N 1
ATOM 704 C CA . TYR A 1 92 ? 0.372 -0.384 -5.739 1.00 98.19 92 TYR A CA 1
ATOM 705 C C . TYR A 1 92 ? 0.009 0.822 -4.867 1.00 98.19 92 TYR A C 1
ATOM 707 O O . TYR A 1 92 ? -0.991 1.512 -5.105 1.00 98.19 92 TYR A O 1
ATOM 715 N N . THR A 1 93 ? 0.850 1.100 -3.873 1.00 98.25 93 THR A N 1
ATOM 716 C CA . THR A 1 93 ? 0.700 2.240 -2.956 1.00 98.25 93 THR A CA 1
ATOM 717 C C . THR A 1 93 ? 2.073 2.759 -2.551 1.00 98.25 93 THR A C 1
ATOM 719 O O . THR A 1 93 ? 2.957 1.976 -2.212 1.00 98.25 93 THR A O 1
ATOM 722 N N . TYR A 1 94 ? 2.274 4.072 -2.571 1.00 98.06 94 TYR A N 1
ATOM 723 C CA . TYR A 1 94 ? 3.492 4.688 -2.061 1.00 98.06 94 TYR A CA 1
ATOM 724 C C . TYR A 1 94 ? 3.475 4.797 -0.535 1.00 98.06 94 TYR A C 1
ATOM 726 O O . TYR A 1 94 ? 2.437 4.913 0.117 1.00 98.06 94 TYR A O 1
ATOM 734 N N . THR A 1 95 ? 4.670 4.795 0.036 1.00 94.94 95 THR A N 1
ATOM 735 C CA . THR A 1 95 ? 4.942 5.315 1.372 1.00 94.94 95 THR A CA 1
ATOM 736 C C . THR A 1 95 ? 6.228 6.128 1.288 1.00 94.94 95 THR A C 1
ATOM 738 O O . THR A 1 95 ? 7.335 5.623 1.502 1.00 94.94 95 THR A O 1
ATOM 741 N N . GLY A 1 96 ? 6.083 7.388 0.874 1.00 92.62 96 GLY A N 1
ATOM 742 C CA . GLY A 1 96 ? 7.204 8.237 0.485 1.00 92.62 96 GLY A CA 1
ATOM 743 C C . GLY A 1 96 ? 7.952 7.633 -0.706 1.00 92.62 96 GLY A C 1
ATOM 744 O O . GLY A 1 96 ? 7.378 7.413 -1.767 1.00 92.62 96 GLY A O 1
ATOM 745 N N . ASN A 1 97 ? 9.234 7.308 -0.523 1.00 89.62 97 ASN A N 1
ATOM 746 C CA . ASN A 1 97 ? 10.079 6.767 -1.598 1.00 89.62 97 ASN A CA 1
ATOM 747 C C . ASN A 1 97 ? 9.960 5.242 -1.786 1.00 89.62 97 ASN A C 1
ATOM 749 O O . ASN A 1 97 ? 10.635 4.676 -2.645 1.00 89.62 97 ASN A O 1
ATOM 753 N N . ILE A 1 98 ? 9.160 4.557 -0.966 1.00 95.19 98 ILE A N 1
ATOM 754 C CA . ILE A 1 98 ? 8.961 3.106 -1.041 1.00 95.19 98 ILE A CA 1
ATOM 755 C C . ILE A 1 98 ? 7.655 2.826 -1.785 1.00 95.19 98 ILE A C 1
ATOM 757 O O . ILE A 1 98 ? 6.638 3.468 -1.526 1.00 95.19 98 ILE A O 1
ATOM 761 N N . LEU A 1 99 ? 7.671 1.834 -2.674 1.00 97.88 99 LEU A N 1
ATOM 762 C CA . LEU A 1 99 ? 6.473 1.303 -3.318 1.00 97.88 99 LEU A CA 1
ATOM 763 C C . LEU A 1 99 ? 6.071 -0.013 -2.648 1.00 97.88 99 LEU A C 1
ATOM 765 O O . LEU A 1 99 ? 6.824 -0.986 -2.681 1.00 97.88 99 LEU A O 1
ATOM 769 N N . ILE A 1 100 ? 4.872 -0.048 -2.081 1.00 97.94 100 ILE A N 1
ATOM 770 C CA . ILE A 1 100 ? 4.236 -1.268 -1.593 1.00 97.94 100 ILE A CA 1
ATOM 771 C C . ILE A 1 100 ? 3.444 -1.885 -2.741 1.00 97.94 100 ILE A C 1
ATOM 773 O O . ILE A 1 100 ? 2.676 -1.201 -3.417 1.00 97.94 100 ILE A O 1
ATOM 777 N N . ALA A 1 101 ? 3.655 -3.181 -2.955 1.00 97.56 101 ALA A N 1
ATOM 778 C CA . ALA A 1 101 ? 2.964 -3.987 -3.948 1.00 97.56 101 ALA A CA 1
ATOM 779 C C . ALA A 1 101 ? 2.287 -5.168 -3.248 1.00 97.56 101 ALA A C 1
ATOM 781 O O . ALA A 1 101 ? 2.963 -5.963 -2.592 1.00 97.56 101 ALA A O 1
ATOM 782 N N . ILE A 1 102 ? 0.968 -5.290 -3.389 1.00 97.56 102 ILE A N 1
ATOM 783 C CA . ILE A 1 102 ? 0.199 -6.412 -2.840 1.00 97.56 102 ILE A CA 1
ATOM 784 C C . ILE A 1 102 ? -0.122 -7.378 -3.973 1.00 97.56 102 ILE A C 1
ATOM 786 O O . ILE A 1 102 ? -0.680 -6.980 -4.989 1.00 97.56 102 ILE A O 1
ATOM 790 N N . ASN A 1 103 ? 0.225 -8.656 -3.812 1.00 96.81 103 ASN A N 1
ATOM 791 C CA . ASN A 1 103 ? -0.057 -9.668 -4.826 1.00 96.81 103 ASN A CA 1
ATOM 792 C C . ASN A 1 103 ? -1.582 -9.847 -5.003 1.00 96.81 103 ASN A C 1
ATOM 794 O O . ASN A 1 103 ? -2.227 -10.309 -4.064 1.00 96.81 103 ASN A O 1
ATOM 798 N N . PRO A 1 104 ? -2.157 -9.545 -6.185 1.00 95.62 104 PRO A N 1
ATOM 799 C CA . PRO A 1 104 ? -3.595 -9.673 -6.418 1.00 95.62 104 PRO A CA 1
ATOM 800 C C . PRO A 1 104 ? -4.084 -11.118 -6.571 1.00 95.62 104 PRO A C 1
ATOM 802 O O . PRO A 1 104 ? -5.288 -11.343 -6.634 1.00 95.62 104 PRO A O 1
ATOM 805 N N . PHE A 1 105 ? -3.183 -12.100 -6.712 1.00 93.94 105 PHE A N 1
ATOM 806 C CA . PHE A 1 105 ? -3.512 -13.495 -7.057 1.00 93.94 105 PHE A CA 1
ATOM 807 C C . PHE A 1 105 ? -4.360 -13.656 -8.335 1.00 93.94 105 PHE A C 1
ATOM 809 O O . PHE A 1 105 ? -4.919 -14.717 -8.605 1.00 93.94 105 PHE A O 1
ATOM 816 N N . GLN A 1 106 ? -4.399 -12.617 -9.168 1.00 93.50 106 GLN A N 1
ATOM 817 C CA . GLN A 1 106 ? -5.061 -12.580 -10.465 1.00 93.50 106 GLN A CA 1
ATOM 818 C C . GLN A 1 106 ? -4.227 -11.762 -11.451 1.00 93.50 106 GLN A C 1
ATOM 820 O O . GLN A 1 106 ? -3.360 -10.976 -11.070 1.00 93.50 106 GLN A O 1
ATOM 825 N N . ARG A 1 107 ? -4.478 -11.941 -12.747 1.00 91.31 107 ARG A N 1
ATOM 826 C CA . ARG A 1 107 ? -3.790 -11.162 -13.779 1.00 91.31 107 ARG A CA 1
ATOM 827 C C . ARG A 1 107 ? -4.469 -9.810 -13.952 1.00 91.31 107 ARG A C 1
ATOM 829 O O . ARG A 1 107 ? -5.660 -9.757 -14.237 1.00 91.31 107 ARG A O 1
ATOM 836 N N . LEU A 1 108 ? -3.678 -8.743 -13.895 1.00 92.81 108 LEU A N 1
ATOM 837 C CA . LEU A 1 108 ? -4.097 -7.380 -14.223 1.00 92.81 108 LEU A CA 1
ATOM 838 C C . LEU A 1 108 ? -3.326 -6.915 -15.475 1.00 92.81 108 LEU A C 1
ATOM 840 O O . LEU A 1 108 ? -2.342 -6.196 -15.366 1.00 92.81 108 LEU A O 1
ATOM 844 N N . PRO A 1 109 ? -3.684 -7.368 -16.691 1.00 89.38 109 PRO A N 1
ATOM 845 C CA . PRO A 1 109 ? -2.889 -7.067 -17.888 1.00 89.38 109 PRO A CA 1
ATOM 846 C C . PRO A 1 109 ? -2.911 -5.580 -18.273 1.00 89.38 109 PRO A C 1
ATOM 848 O O . PRO A 1 109 ? -1.944 -5.082 -18.842 1.00 89.38 109 PRO A O 1
ATOM 851 N N . HIS A 1 110 ? -3.990 -4.871 -17.933 1.00 89.88 110 HIS A N 1
ATOM 852 C CA . HIS A 1 110 ? -4.207 -3.466 -18.283 1.00 89.88 110 HIS A CA 1
ATOM 853 C C . HIS A 1 110 ? -3.238 -2.494 -17.586 1.00 89.88 110 HIS A C 1
ATOM 855 O O . HIS A 1 110 ? -3.074 -1.375 -18.055 1.00 89.88 110 HIS A O 1
ATOM 861 N N . ILE A 1 111 ? -2.566 -2.907 -16.504 1.00 94.00 111 ILE A N 1
ATOM 862 C CA . ILE A 1 111 ? -1.560 -2.074 -15.819 1.00 94.00 111 ILE A CA 1
ATOM 863 C C . ILE A 1 111 ? -0.129 -2.303 -16.335 1.00 94.00 111 ILE A C 1
ATOM 865 O O . ILE A 1 111 ? 0.798 -1.624 -15.914 1.00 94.00 111 ILE A O 1
ATOM 869 N N . TYR A 1 112 ? 0.081 -3.233 -17.273 1.00 93.94 112 TYR A N 1
ATOM 870 C CA . TYR A 1 112 ? 1.419 -3.583 -17.777 1.00 93.94 112 TYR A CA 1
ATOM 871 C C . TYR A 1 112 ? 1.530 -3.542 -19.306 1.00 93.94 112 TYR A C 1
ATOM 873 O O . TYR A 1 112 ? 2.416 -4.179 -19.891 1.00 93.94 112 TYR A O 1
ATOM 881 N N . ASP A 1 113 ? 0.617 -2.848 -19.979 1.00 91.88 113 ASP A N 1
ATOM 882 C CA . ASP A 1 113 ? 0.646 -2.710 -21.429 1.00 91.88 113 ASP A CA 1
ATOM 883 C C . ASP A 1 113 ? 1.621 -1.610 -21.894 1.00 91.88 113 ASP A C 1
ATOM 885 O O . ASP A 1 113 ? 2.228 -0.879 -21.107 1.00 91.88 113 ASP A O 1
ATOM 889 N N . ALA A 1 114 ? 1.822 -1.523 -23.210 1.00 91.38 114 ALA A N 1
ATOM 890 C CA . ALA A 1 114 ? 2.721 -0.532 -23.796 1.00 91.38 114 ALA A CA 1
ATOM 891 C C . ALA A 1 114 ? 2.229 0.909 -23.603 1.00 91.38 114 ALA A C 1
ATOM 893 O O . ALA A 1 114 ? 3.049 1.822 -23.518 1.00 91.38 114 ALA A O 1
ATOM 894 N N . HIS A 1 115 ? 0.912 1.108 -23.512 1.00 93.81 115 HIS A N 1
ATOM 895 C CA . HIS A 1 115 ? 0.329 2.417 -23.257 1.00 93.81 115 HIS A CA 1
ATOM 896 C C . HIS A 1 115 ? 0.703 2.906 -21.852 1.00 93.81 115 HIS A C 1
ATOM 898 O O . HIS A 1 115 ? 1.195 4.022 -21.707 1.00 93.81 115 HIS A O 1
ATOM 904 N N . MET A 1 116 ? 0.591 2.042 -20.841 1.00 94.81 116 MET A N 1
ATOM 905 C CA . MET A 1 116 ? 1.000 2.335 -19.471 1.00 94.81 116 MET A CA 1
ATOM 906 C C . MET A 1 116 ? 2.498 2.643 -19.390 1.00 94.81 116 MET A C 1
ATOM 908 O O . MET A 1 116 ? 2.897 3.632 -18.780 1.00 94.81 116 MET A O 1
ATOM 912 N N . MET A 1 117 ? 3.347 1.853 -20.059 1.00 95.50 117 MET A N 1
ATOM 913 C CA . MET A 1 117 ? 4.790 2.136 -20.112 1.00 95.50 117 MET A CA 1
ATOM 914 C C . MET A 1 117 ? 5.087 3.514 -20.729 1.00 95.50 117 MET A C 1
ATOM 916 O O . MET A 1 117 ? 5.924 4.256 -20.221 1.00 95.50 117 MET A O 1
ATOM 920 N N . GLN A 1 118 ? 4.376 3.889 -21.794 1.00 95.44 118 GLN A N 1
ATOM 921 C CA . GLN A 1 118 ? 4.532 5.197 -22.428 1.00 95.44 118 GLN A CA 1
ATOM 922 C C . GLN A 1 118 ? 4.104 6.350 -21.505 1.00 95.44 118 GLN A C 1
ATOM 924 O O . GLN A 1 118 ? 4.736 7.402 -21.547 1.00 95.44 118 GLN A O 1
ATOM 929 N N . GLN A 1 119 ? 3.072 6.169 -20.674 1.00 96.50 119 GLN A N 1
ATOM 930 C CA . GLN A 1 119 ? 2.616 7.197 -19.730 1.00 96.50 119 GLN A CA 1
ATOM 931 C C . GLN A 1 119 ? 3.652 7.495 -18.640 1.00 96.50 119 GLN A C 1
ATOM 933 O O . GLN A 1 119 ? 3.879 8.659 -18.324 1.00 96.50 119 GLN A O 1
ATOM 938 N N . TYR A 1 120 ? 4.308 6.468 -18.090 1.00 97.31 120 TYR A N 1
ATOM 939 C CA . TYR A 1 120 ? 5.315 6.656 -17.035 1.00 97.31 120 TYR A CA 1
ATOM 940 C C . TYR A 1 120 ? 6.665 7.164 -17.546 1.00 97.31 120 TYR A C 1
ATOM 942 O O . TYR A 1 120 ? 7.474 7.640 -16.748 1.00 97.31 120 TYR A O 1
ATOM 950 N N . LYS A 1 121 ? 6.919 7.089 -18.856 1.00 95.62 121 LYS A N 1
ATOM 951 C CA . LYS A 1 121 ? 8.192 7.493 -19.451 1.00 95.62 121 LYS A CA 1
ATOM 952 C C . LYS A 1 121 ? 8.450 8.984 -19.241 1.00 95.62 121 LYS A C 1
ATOM 954 O O . LYS A 1 121 ? 7.852 9.827 -19.905 1.00 95.62 121 LYS A O 1
ATOM 959 N N . GLY A 1 122 ? 9.403 9.299 -18.367 1.00 94.38 122 GLY A N 1
ATOM 960 C CA . GLY A 1 122 ? 9.785 10.675 -18.047 1.00 94.38 122 GLY A CA 1
ATOM 961 C C . GLY A 1 122 ? 8.797 11.426 -17.151 1.00 94.38 122 GLY A C 1
ATOM 962 O O . GLY A 1 122 ? 9.003 12.618 -16.918 1.00 94.38 122 GLY A O 1
ATOM 963 N N . ALA A 1 123 ? 7.766 10.758 -16.627 1.00 96.06 123 ALA A N 1
ATOM 964 C CA . ALA A 1 123 ? 6.826 11.371 -15.699 1.00 96.06 123 ALA A CA 1
ATOM 965 C C . ALA A 1 123 ? 7.522 11.704 -14.358 1.00 96.06 123 ALA A C 1
ATOM 967 O O . ALA A 1 123 ? 8.281 10.882 -13.823 1.00 96.06 123 ALA A O 1
ATOM 968 N N . PRO A 1 124 ? 7.303 12.898 -13.783 1.00 94.56 124 PRO A N 1
ATOM 969 C CA . PRO A 1 124 ? 7.714 13.206 -12.418 1.00 94.56 124 PRO A CA 1
ATOM 970 C C . PRO A 1 124 ? 7.177 12.189 -11.399 1.00 94.56 124 PRO A C 1
ATOM 972 O O . PRO A 1 124 ? 6.048 11.705 -11.494 1.00 94.56 124 PRO A O 1
ATOM 975 N N . PHE A 1 125 ? 8.005 11.838 -10.410 1.00 93.38 125 PHE A N 1
ATOM 976 C CA . PHE A 1 125 ? 7.611 10.881 -9.376 1.00 93.38 125 PHE A CA 1
ATOM 977 C C . PH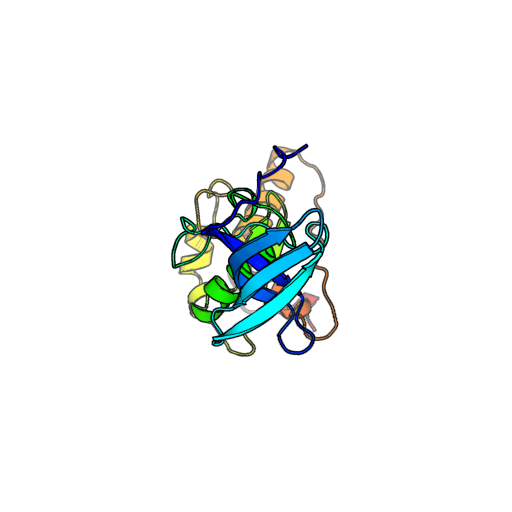E A 1 125 ? 6.475 11.454 -8.524 1.00 93.38 125 PHE A C 1
ATOM 979 O O . PHE A 1 125 ? 6.563 12.594 -8.070 1.00 93.38 125 PHE A O 1
ATOM 986 N N . GLY A 1 126 ? 5.425 10.662 -8.309 1.00 90.94 126 GLY A N 1
ATOM 987 C CA . GLY A 1 126 ? 4.238 11.072 -7.555 1.00 90.94 126 GLY A CA 1
ATOM 988 C C . GLY A 1 126 ? 3.217 11.906 -8.338 1.00 90.94 126 GLY A C 1
ATOM 989 O O . GLY A 1 126 ? 2.176 12.229 -7.778 1.00 90.94 126 GLY A O 1
ATOM 990 N N . GLU A 1 127 ? 3.473 12.248 -9.608 1.00 93.12 127 GLU A N 1
ATOM 991 C CA . GLU A 1 127 ? 2.471 12.912 -10.461 1.00 93.12 127 GLU A CA 1
ATOM 992 C C . GLU A 1 127 ? 1.424 11.923 -10.990 1.00 93.12 127 GLU A C 1
ATOM 994 O O . GLU A 1 127 ? 0.238 12.238 -11.069 1.00 93.12 127 GLU A O 1
ATOM 999 N N . LEU A 1 128 ? 1.864 10.710 -11.330 1.00 95.88 128 LEU A N 1
ATOM 1000 C CA . LEU A 1 128 ? 0.998 9.598 -11.708 1.00 95.88 128 LEU A CA 1
ATOM 1001 C C . LEU A 1 128 ? 0.748 8.671 -10.514 1.00 95.88 128 LEU A C 1
ATOM 1003 O O . LEU A 1 128 ? 1.477 8.701 -9.517 1.00 95.88 128 LEU A O 1
ATOM 1007 N N . ASN A 1 129 ? -0.257 7.804 -10.660 1.00 95.62 129 ASN A N 1
ATOM 1008 C CA . ASN A 1 129 ? -0.602 6.795 -9.663 1.00 95.62 129 ASN A CA 1
ATOM 1009 C C . ASN A 1 129 ? 0.606 5.915 -9.269 1.00 95.62 129 ASN A C 1
ATOM 1011 O O . ASN A 1 129 ? 1.589 5.800 -10.010 1.00 95.62 129 ASN A O 1
ATOM 1015 N N . PRO A 1 130 ? 0.561 5.258 -8.099 1.00 97.94 130 PRO A N 1
ATOM 1016 C CA . PRO A 1 130 ? 1.630 4.374 -7.679 1.00 97.94 130 PRO A CA 1
ATOM 1017 C C . PRO A 1 130 ? 1.828 3.227 -8.659 1.00 97.94 130 PRO A C 1
ATOM 1019 O O . PRO A 1 130 ? 0.889 2.504 -8.986 1.00 97.94 130 PRO A O 1
ATOM 1022 N N . HIS A 1 131 ? 3.059 3.053 -9.139 1.00 97.94 131 HIS A N 1
ATOM 1023 C CA . HIS A 1 131 ? 3.354 1.991 -10.090 1.00 97.94 131 HIS A CA 1
ATOM 1024 C C . HIS A 1 131 ? 4.827 1.598 -10.095 1.00 97.94 131 HIS A C 1
ATOM 1026 O O . HIS A 1 131 ? 5.725 2.421 -9.917 1.00 97.94 131 HIS A O 1
ATOM 1032 N N . VAL A 1 132 ? 5.088 0.326 -10.399 1.00 97.62 132 V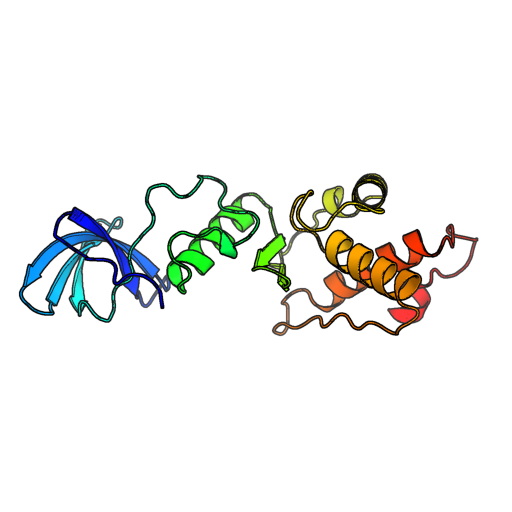AL A N 1
ATOM 1033 C CA . VAL A 1 132 ? 6.449 -0.220 -10.514 1.00 97.62 132 VAL A CA 1
ATOM 1034 C C . VAL A 1 132 ? 7.276 0.480 -11.604 1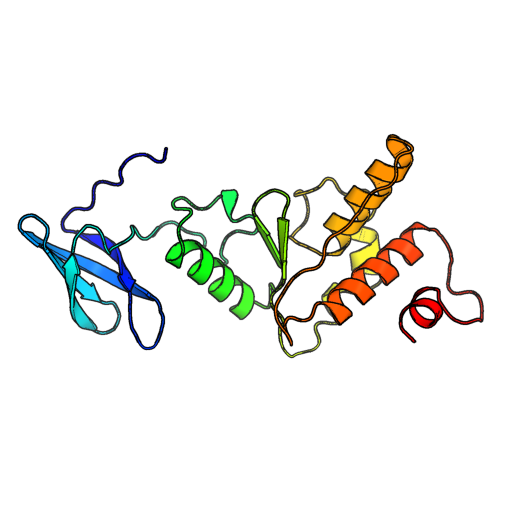.00 97.62 132 VAL A C 1
ATOM 1036 O O . VAL A 1 132 ? 8.486 0.657 -11.463 1.00 97.62 132 VAL A O 1
ATOM 1039 N N . PHE A 1 133 ? 6.618 0.953 -12.665 1.00 97.56 133 PHE A N 1
ATOM 1040 C CA . PHE A 1 133 ? 7.260 1.705 -13.748 1.00 97.56 133 PHE A CA 1
ATOM 1041 C C . PHE A 1 133 ? 7.758 3.079 -13.301 1.00 97.56 133 PHE A C 1
ATOM 1043 O O . PHE A 1 133 ? 8.821 3.489 -13.750 1.00 97.56 133 PHE A O 1
ATOM 1050 N N . ALA A 1 134 ? 7.073 3.751 -12.371 1.00 97.50 134 ALA A N 1
ATOM 1051 C CA . ALA A 1 134 ? 7.553 5.018 -11.820 1.00 97.50 134 ALA A CA 1
ATOM 1052 C C . ALA A 1 134 ? 8.893 4.837 -11.088 1.00 97.50 134 ALA A C 1
ATOM 1054 O O . ALA A 1 134 ? 9.819 5.623 -11.277 1.00 97.50 134 ALA A O 1
ATOM 1055 N N . VAL A 1 135 ? 9.028 3.759 -10.304 1.00 97.19 135 VAL A N 1
ATOM 1056 C CA . VAL A 1 135 ? 10.273 3.429 -9.588 1.00 97.19 135 VAL A CA 1
ATOM 1057 C C . VAL A 1 135 ? 11.411 3.146 -10.571 1.00 97.19 135 VAL A C 1
ATOM 1059 O O . VAL A 1 135 ? 12.515 3.669 -10.411 1.00 97.19 135 VAL A O 1
ATOM 1062 N N . ALA A 1 136 ? 11.146 2.354 -11.614 1.00 96.62 136 ALA A N 1
ATOM 1063 C CA . ALA A 1 136 ? 12.140 2.069 -12.646 1.00 96.62 136 ALA A CA 1
ATOM 1064 C C . ALA A 1 136 ? 12.533 3.316 -13.453 1.00 96.62 136 ALA A C 1
ATOM 1066 O O . ALA A 1 136 ? 13.714 3.500 -13.741 1.00 96.62 136 ALA A O 1
ATOM 1067 N N . ASP A 1 137 ? 11.573 4.179 -13.792 1.00 96.38 137 ASP A N 1
ATOM 1068 C CA . ASP A 1 137 ? 11.805 5.413 -14.548 1.00 96.38 137 ASP A CA 1
ATOM 1069 C C . ASP A 1 137 ? 12.696 6.392 -13.778 1.00 96.38 137 ASP A C 1
ATOM 1071 O O . ASP A 1 137 ? 13.671 6.912 -14.324 1.00 96.38 137 ASP A O 1
ATOM 1075 N N . VAL A 1 138 ? 12.416 6.584 -12.485 1.00 95.31 138 VAL A N 1
ATOM 1076 C CA . VAL A 1 138 ? 13.236 7.417 -11.596 1.00 95.31 138 VAL A CA 1
ATOM 1077 C C . VAL A 1 138 ? 14.653 6.864 -11.487 1.00 95.31 138 VAL A C 1
ATOM 1079 O O . VAL A 1 138 ? 15.612 7.613 -11.669 1.00 95.31 138 VAL A O 1
ATOM 1082 N N . ALA A 1 139 ? 14.805 5.557 -11.248 1.00 95.62 139 ALA A N 1
ATOM 1083 C CA . ALA A 1 139 ? 16.118 4.923 -11.151 1.00 95.62 139 ALA A CA 1
ATOM 1084 C C . ALA A 1 139 ? 16.913 5.028 -12.465 1.00 95.62 139 ALA A C 1
ATOM 1086 O O . ALA A 1 139 ? 18.115 5.304 -12.445 1.00 95.62 139 ALA A O 1
ATOM 1087 N N . TYR A 1 140 ? 16.246 4.850 -13.610 1.00 95.44 140 TYR A N 1
ATOM 1088 C CA . TYR A 1 140 ? 16.861 4.992 -14.927 1.00 95.44 140 TYR A CA 1
ATOM 1089 C C . TYR A 1 140 ? 17.305 6.434 -15.189 1.00 95.44 140 TYR A C 1
ATOM 1091 O O . TYR A 1 140 ? 18.460 6.668 -15.542 1.00 95.44 140 TYR A O 1
ATOM 1099 N N . ARG A 1 141 ? 16.431 7.422 -14.965 1.00 94.56 141 ARG A N 1
ATOM 1100 C CA . ARG A 1 141 ? 16.773 8.839 -15.164 1.00 94.56 141 ARG A CA 1
ATOM 1101 C C . ARG A 1 141 ? 17.882 9.307 -14.234 1.00 94.56 141 ARG A C 1
ATOM 1103 O O . ARG A 1 141 ? 18.782 10.000 -14.696 1.00 94.56 141 ARG A O 1
ATOM 1110 N N . ALA A 1 142 ? 17.854 8.913 -12.962 1.00 94.69 142 ALA A N 1
ATOM 1111 C CA . ALA A 1 142 ? 18.929 9.222 -12.024 1.00 94.69 142 ALA A CA 1
ATOM 1112 C C . ALA A 1 142 ? 20.269 8.638 -12.505 1.00 94.69 142 ALA A C 1
ATOM 1114 O O . ALA A 1 142 ? 21.278 9.335 -12.499 1.00 94.69 142 ALA A O 1
ATOM 1115 N N . MET A 1 143 ? 20.274 7.403 -13.022 1.00 95.44 143 MET A N 1
ATOM 1116 C CA . MET A 1 143 ? 21.486 6.770 -13.557 1.00 95.44 143 MET A CA 1
ATOM 1117 C C . MET A 1 143 ? 22.056 7.553 -14.749 1.00 95.44 143 MET A C 1
ATOM 1119 O O . MET A 1 143 ? 23.261 7.793 -14.804 1.0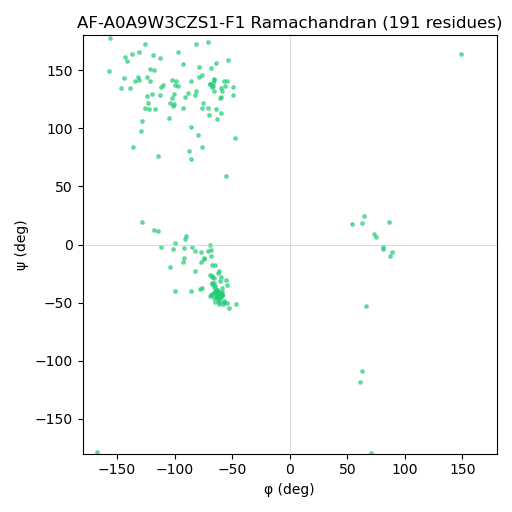0 95.44 143 MET A O 1
ATOM 1123 N N . ILE A 1 144 ? 21.198 7.971 -15.686 1.00 93.50 144 ILE A N 1
ATOM 1124 C CA . ILE A 1 144 ? 21.606 8.732 -16.877 1.00 93.50 144 ILE A CA 1
ATOM 1125 C C . ILE A 1 144 ? 22.080 10.144 -16.514 1.00 93.50 144 ILE A C 1
ATOM 1127 O O . ILE A 1 144 ? 23.102 10.594 -17.027 1.00 93.50 144 ILE A O 1
ATOM 1131 N N . ASN A 1 145 ? 21.363 10.838 -15.629 1.00 94.31 145 ASN A N 1
ATOM 1132 C CA . ASN A 1 145 ? 21.654 12.230 -15.288 1.00 94.31 145 ASN A CA 1
ATOM 1133 C C . ASN A 1 145 ? 22.868 12.370 -14.364 1.00 94.31 145 ASN A C 1
ATOM 1135 O O . ASN A 1 145 ? 23.636 13.318 -14.499 1.00 94.31 145 ASN A O 1
ATOM 1139 N N . GLU A 1 146 ? 23.042 11.445 -13.418 1.00 95.44 146 GLU A N 1
ATOM 1140 C CA . GLU A 1 146 ? 24.129 11.504 -12.436 1.00 95.44 146 GLU A CA 1
ATOM 1141 C C . GLU A 1 146 ? 25.378 10.732 -12.873 1.00 95.44 146 GLU A C 1
ATOM 1143 O O . GLU A 1 146 ? 26.439 10.894 -12.268 1.00 95.44 146 GLU A O 1
ATOM 1148 N N . GLY A 1 147 ? 25.264 9.864 -13.885 1.00 93.94 147 GLY A N 1
ATOM 1149 C CA . GLY A 1 147 ? 26.352 8.989 -14.329 1.00 93.94 147 GLY A CA 1
ATOM 1150 C C . GLY A 1 147 ? 26.772 7.953 -13.278 1.00 93.94 147 GLY A C 1
ATOM 1151 O O . GLY A 1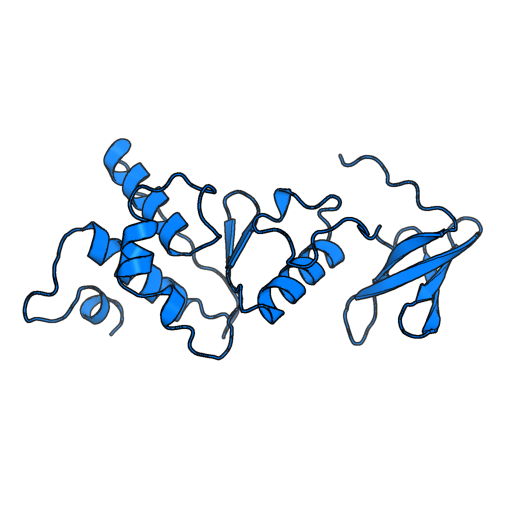 147 ? 27.919 7.505 -13.282 1.00 93.94 147 GLY A O 1
ATOM 1152 N N . LYS A 1 148 ? 25.875 7.590 -12.351 1.00 95.38 148 LYS A N 1
ATOM 1153 C CA . LYS A 1 148 ? 26.132 6.654 -11.244 1.00 95.38 148 LYS A CA 1
ATOM 1154 C C . LYS A 1 148 ? 25.245 5.421 -11.340 1.00 95.38 148 LYS A C 1
ATOM 1156 O O . LYS A 1 148 ? 24.124 5.478 -11.834 1.00 95.38 148 LYS A O 1
ATOM 1161 N N . SER A 1 149 ? 25.747 4.297 -10.835 1.00 94.56 149 SER A N 1
ATOM 1162 C CA . SER A 1 149 ? 24.957 3.066 -10.729 1.00 94.56 149 SER A CA 1
ATOM 1163 C C . SER A 1 149 ? 23.857 3.208 -9.674 1.00 94.56 149 SER A C 1
ATOM 1165 O O . SER A 1 149 ? 24.114 3.715 -8.585 1.00 94.56 149 SER A O 1
ATOM 1167 N N . ASN A 1 150 ? 22.663 2.702 -9.986 1.00 94.38 150 ASN A N 1
ATOM 1168 C CA . ASN A 1 150 ? 21.521 2.641 -9.074 1.00 94.38 150 ASN A CA 1
ATOM 1169 C C . ASN A 1 150 ? 21.174 1.196 -8.717 1.00 94.38 150 ASN A C 1
ATOM 1171 O O . ASN A 1 150 ? 21.528 0.258 -9.430 1.00 94.38 150 ASN A O 1
ATOM 1175 N N . SER A 1 151 ? 20.446 1.024 -7.616 1.00 95.06 151 SER A N 1
ATOM 1176 C CA . SER A 1 151 ? 19.916 -0.273 -7.195 1.00 95.06 151 SER A CA 1
ATOM 1177 C C . SER A 1 151 ? 18.434 -0.149 -6.849 1.00 95.06 151 SER A C 1
ATOM 1179 O O . SER A 1 151 ? 18.011 0.855 -6.281 1.00 95.06 151 SER A O 1
ATOM 1181 N N . ILE A 1 152 ? 17.652 -1.168 -7.207 1.00 96.00 152 ILE A N 1
ATOM 1182 C CA . ILE A 1 152 ? 16.245 -1.307 -6.820 1.00 96.00 152 ILE A CA 1
ATOM 1183 C C . ILE A 1 152 ? 16.148 -2.577 -5.978 1.00 96.00 152 ILE A C 1
ATOM 1185 O O . ILE A 1 152 ? 16.431 -3.670 -6.468 1.00 96.00 152 ILE A O 1
ATOM 1189 N N . LEU A 1 153 ? 15.767 -2.435 -4.709 1.00 96.88 153 LEU A N 1
ATOM 1190 C CA . LEU A 1 153 ? 15.583 -3.558 -3.794 1.00 96.88 153 LEU A CA 1
ATOM 1191 C C . LEU A 1 153 ? 14.123 -4.020 -3.824 1.00 96.88 153 LEU A C 1
ATOM 1193 O O . LEU A 1 153 ? 13.232 -3.274 -3.428 1.00 96.88 153 LEU A O 1
ATOM 1197 N N . VAL A 1 154 ? 13.886 -5.263 -4.252 1.00 97.00 154 VAL A N 1
ATOM 1198 C CA . VAL A 1 154 ? 12.563 -5.906 -4.200 1.00 97.00 154 VAL A CA 1
ATOM 1199 C C . VAL A 1 154 ? 12.558 -6.923 -3.060 1.00 97.00 154 VAL A C 1
ATOM 1201 O O . VAL A 1 154 ? 13.214 -7.962 -3.142 1.00 97.00 154 VAL A O 1
ATOM 1204 N N . SER A 1 155 ? 11.828 -6.626 -1.986 1.00 96.69 155 SER A N 1
ATOM 1205 C CA . SER A 1 155 ? 11.725 -7.465 -0.786 1.00 96.69 155 SER A CA 1
ATOM 1206 C C . SER A 1 155 ? 10.287 -7.935 -0.540 1.00 96.69 155 SER A C 1
ATOM 1208 O O . SER A 1 155 ? 9.340 -7.440 -1.143 1.00 96.69 155 SER A O 1
ATOM 1210 N N . GLY A 1 156 ? 10.132 -8.960 0.301 1.00 96.00 156 GLY A N 1
ATOM 1211 C CA . GLY A 1 156 ? 8.840 -9.567 0.627 1.00 96.00 156 GLY A CA 1
ATOM 1212 C C . GLY A 1 156 ? 8.953 -11.058 0.939 1.00 96.00 156 GLY A C 1
ATOM 1213 O O . GLY A 1 156 ? 9.945 -11.710 0.598 1.00 96.00 156 GLY A O 1
ATOM 1214 N N . GLU A 1 157 ? 7.925 -11.620 1.560 1.00 95.69 157 GLU A N 1
ATOM 1215 C CA . GLU A 1 157 ? 7.867 -13.041 1.910 1.00 95.69 157 GLU A CA 1
ATOM 1216 C C . GLU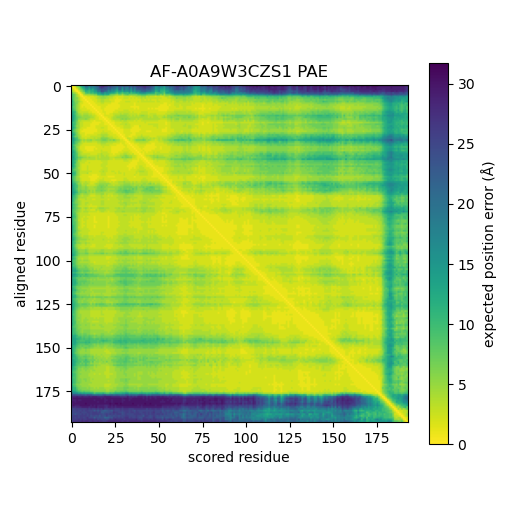 A 1 157 ? 7.702 -13.951 0.680 1.00 95.69 157 GLU A C 1
ATOM 1218 O O . GLU A 1 157 ? 7.592 -13.502 -0.473 1.00 95.69 157 GLU A O 1
ATOM 1223 N N . SER A 1 158 ? 7.752 -15.267 0.899 1.00 95.69 158 SER A N 1
ATOM 1224 C CA . SER A 1 158 ? 7.441 -16.239 -0.151 1.00 95.69 158 SER A CA 1
ATOM 1225 C C . SER A 1 158 ? 6.003 -16.035 -0.642 1.00 95.69 158 SER A C 1
ATOM 1227 O O . SER A 1 158 ? 5.098 -15.838 0.157 1.00 95.69 158 SER A O 1
ATOM 1229 N N . GLY A 1 159 ? 5.791 -16.032 -1.961 1.00 93.38 159 GLY A N 1
ATOM 1230 C CA . GLY A 1 159 ? 4.468 -15.785 -2.552 1.00 93.38 159 GLY A CA 1
ATOM 1231 C C . GLY A 1 159 ? 4.047 -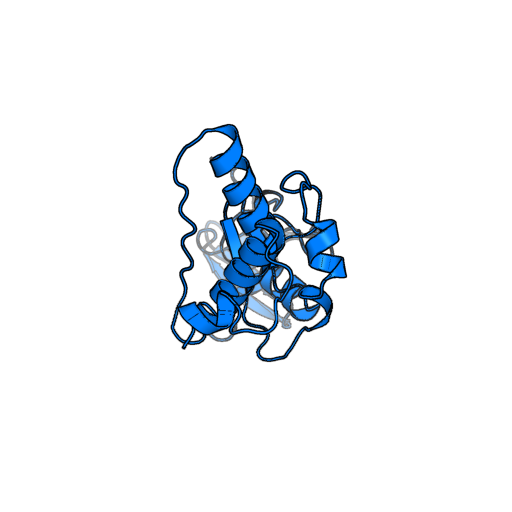14.312 -2.664 1.00 93.38 159 GLY A C 1
ATOM 1232 O O . GLY A 1 159 ? 3.042 -14.028 -3.310 1.00 93.38 159 GLY A O 1
ATOM 1233 N N . ALA A 1 160 ? 4.837 -13.357 -2.159 1.00 94.19 160 ALA A N 1
ATOM 1234 C CA . ALA A 1 160 ? 4.509 -11.924 -2.222 1.00 94.19 160 ALA A CA 1
ATOM 1235 C C . ALA A 1 160 ? 4.550 -11.305 -3.640 1.00 94.19 160 ALA A C 1
ATOM 1237 O O . ALA A 1 160 ? 4.228 -10.137 -3.808 1.00 94.19 160 ALA A O 1
ATOM 1238 N N . GLY A 1 161 ? 4.966 -12.052 -4.670 1.00 94.69 161 GLY A N 1
ATOM 1239 C CA . GLY A 1 161 ? 5.045 -11.538 -6.046 1.00 94.69 161 GLY A CA 1
ATOM 1240 C C . GLY A 1 161 ? 6.351 -10.809 -6.394 1.00 94.69 161 GLY A C 1
ATOM 1241 O O . GLY A 1 161 ? 6.396 -10.081 -7.386 1.00 94.69 161 GLY A O 1
ATOM 1242 N N . LYS A 1 162 ? 7.431 -11.028 -5.623 1.00 96.19 162 LYS A N 1
ATOM 1243 C CA . LYS A 1 162 ? 8.764 -10.445 -5.884 1.00 96.19 162 LYS A CA 1
ATOM 1244 C C . LYS A 1 162 ? 9.247 -10.710 -7.310 1.00 96.19 162 LYS A C 1
ATOM 1246 O O . LYS A 1 162 ? 9.549 -9.770 -8.032 1.00 96.19 162 LYS A O 1
ATOM 1251 N N . THR A 1 163 ? 9.273 -11.982 -7.716 1.00 94.25 163 THR A N 1
ATOM 1252 C CA . THR A 1 163 ? 9.764 -12.399 -9.035 1.00 94.25 163 THR A CA 1
ATOM 1253 C C . THR A 1 163 ? 9.000 -11.699 -10.151 1.00 94.25 163 THR A C 1
ATOM 1255 O O . THR A 1 163 ? 9.627 -11.089 -11.006 1.00 94.25 163 THR A O 1
ATOM 1258 N N . GLU A 1 164 ? 7.665 -11.708 -10.110 1.00 93.94 164 GLU A N 1
ATOM 1259 C CA . GLU A 1 164 ? 6.827 -11.067 -11.133 1.00 93.94 164 GLU A CA 1
ATOM 1260 C C . GLU A 1 164 ? 7.009 -9.543 -11.160 1.00 93.94 164 GLU A C 1
ATOM 1262 O O . GLU A 1 164 ? 7.162 -8.962 -12.233 1.00 93.94 164 GLU A O 1
ATOM 1267 N N . THR A 1 165 ? 7.110 -8.897 -9.994 1.00 95.81 165 THR A N 1
ATOM 1268 C CA . THR A 1 165 ? 7.443 -7.465 -9.899 1.00 95.81 165 THR A CA 1
ATOM 1269 C C . THR A 1 165 ? 8.801 -7.165 -10.543 1.00 95.81 165 THR A C 1
ATOM 1271 O O . THR A 1 165 ? 8.924 -6.210 -11.310 1.00 95.81 165 THR A O 1
ATOM 1274 N N . THR A 1 166 ? 9.815 -8.004 -10.302 1.00 95.56 166 THR A N 1
ATOM 1275 C CA . THR A 1 166 ? 11.131 -7.878 -10.944 1.00 95.56 166 THR A CA 1
ATOM 1276 C C . THR A 1 166 ? 11.048 -8.052 -12.460 1.00 95.56 166 THR A C 1
ATOM 1278 O O . THR A 1 166 ? 11.695 -7.289 -13.177 1.00 95.56 166 THR A O 1
ATOM 1281 N N . LYS A 1 167 ? 10.218 -8.972 -12.976 1.00 93.62 167 LYS A N 1
ATOM 1282 C CA . LYS A 1 167 ? 9.995 -9.093 -14.429 1.00 93.62 167 LYS A CA 1
ATOM 1283 C C . LYS A 1 167 ? 9.442 -7.799 -15.016 1.00 93.62 167 LYS A C 1
ATOM 1285 O O . LYS A 1 167 ? 9.953 -7.323 -16.026 1.00 93.62 167 LYS A O 1
ATOM 1290 N N . MET A 1 168 ? 8.451 -7.193 -14.357 1.00 95.12 168 MET A N 1
ATOM 1291 C CA . MET A 1 168 ? 7.855 -5.934 -14.816 1.00 95.12 168 MET A CA 1
ATOM 1292 C C . MET A 1 168 ? 8.863 -4.775 -14.794 1.00 95.12 168 MET A C 1
ATOM 1294 O O . MET A 1 168 ? 8.916 -4.003 -15.751 1.00 95.12 168 MET A O 1
ATOM 1298 N N . LEU A 1 169 ? 9.714 -4.690 -13.762 1.00 95.69 169 LEU A N 1
ATOM 1299 C CA . LEU A 1 169 ? 10.831 -3.734 -13.718 1.00 95.69 169 LEU A CA 1
ATOM 1300 C C . LEU A 1 169 ? 11.773 -3.917 -14.915 1.00 95.69 169 LEU A C 1
ATOM 1302 O O . LEU A 1 169 ? 12.075 -2.953 -15.618 1.00 95.69 169 LEU A O 1
ATOM 1306 N N . MET A 1 170 ? 12.221 -5.151 -15.170 1.00 93.44 170 MET A N 1
ATOM 1307 C CA . MET A 1 170 ? 13.142 -5.449 -16.272 1.00 93.44 170 MET A CA 1
ATOM 1308 C C . MET A 1 170 ? 12.518 -5.151 -17.635 1.00 93.44 170 MET A C 1
ATOM 1310 O O . MET A 1 170 ? 13.170 -4.560 -18.495 1.00 93.44 170 MET A O 1
ATOM 1314 N N . ARG A 1 171 ? 11.241 -5.500 -17.821 1.00 92.00 171 ARG A N 1
ATOM 1315 C CA . ARG A 1 171 ? 10.486 -5.211 -19.043 1.00 92.00 171 ARG A CA 1
ATOM 1316 C C . ARG A 1 171 ? 10.423 -3.709 -19.326 1.00 92.00 171 ARG A C 1
ATOM 1318 O O . ARG A 1 171 ? 10.663 -3.292 -20.457 1.00 92.00 171 ARG A O 1
ATOM 1325 N N . TYR A 1 172 ? 10.173 -2.898 -18.301 1.00 95.44 172 TYR A N 1
ATOM 1326 C CA . TYR A 1 172 ? 10.149 -1.442 -18.435 1.00 95.44 172 TYR A CA 1
ATOM 1327 C C . TYR A 1 172 ? 11.531 -0.846 -18.731 1.00 95.44 172 TYR A C 1
ATOM 1329 O O . TYR A 1 172 ? 11.669 -0.006 -19.618 1.00 95.44 172 TYR A O 1
ATOM 1337 N N . LEU A 1 173 ? 12.583 -1.314 -18.053 1.00 93.94 173 LEU A N 1
ATOM 1338 C CA . LEU A 1 173 ? 13.954 -0.866 -18.326 1.00 93.94 173 LEU A CA 1
ATOM 1339 C C . LEU A 1 173 ? 14.408 -1.233 -19.748 1.00 93.94 173 LEU A C 1
ATOM 1341 O O . LEU A 1 173 ? 15.041 -0.421 -20.420 1.00 93.94 173 LEU A O 1
ATOM 1345 N N . ALA A 1 174 ? 14.044 -2.422 -20.239 1.00 91.75 174 ALA A N 1
ATOM 1346 C CA . ALA A 1 174 ? 14.307 -2.827 -21.620 1.00 91.75 174 ALA A CA 1
ATOM 1347 C C . ALA A 1 174 ? 13.574 -1.929 -22.631 1.00 91.75 174 ALA A C 1
ATOM 1349 O O . ALA A 1 174 ? 14.158 -1.538 -23.644 1.00 91.75 174 ALA A O 1
ATOM 1350 N N . TYR A 1 175 ? 12.326 -1.560 -22.325 1.00 91.38 175 TYR A N 1
ATOM 1351 C CA . TYR A 1 175 ? 11.545 -0.606 -23.109 1.00 91.38 175 TYR A CA 1
ATOM 1352 C C . TYR A 1 175 ? 12.209 0.784 -23.165 1.00 91.38 175 TYR A C 1
ATOM 1354 O O . TYR A 1 175 ? 12.336 1.358 -24.249 1.00 91.38 175 TYR A O 1
ATOM 1362 N N . LEU A 1 176 ? 12.712 1.303 -22.037 1.00 91.31 176 LEU A N 1
ATOM 1363 C CA . LEU A 1 176 ? 13.444 2.5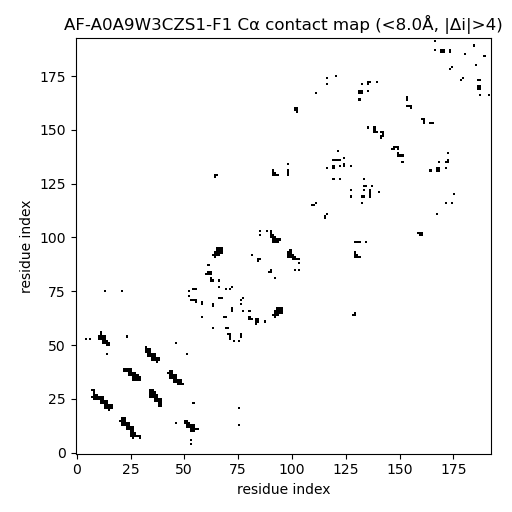78 -21.995 1.00 91.31 176 LEU A CA 1
ATOM 1364 C C . LEU A 1 176 ? 14.780 2.530 -22.747 1.00 91.31 176 LEU A C 1
ATOM 1366 O O . LEU A 1 176 ? 15.145 3.501 -23.409 1.00 91.31 176 LEU A O 1
ATOM 1370 N N . GLY A 1 177 ? 15.484 1.397 -22.681 1.00 84.81 177 GLY A N 1
ATOM 1371 C CA . GLY A 1 177 ? 16.766 1.175 -23.353 1.00 84.81 177 GLY A CA 1
ATOM 1372 C C . GLY A 1 177 ? 16.688 1.074 -24.881 1.00 84.81 177 GLY A C 1
ATOM 1373 O O . GLY A 1 177 ? 17.716 0.878 -25.527 1.00 84.81 177 GLY A O 1
ATOM 1374 N N . GLY A 1 178 ? 15.496 1.183 -25.480 1.00 72.81 178 GLY A N 1
ATOM 1375 C CA . GLY A 1 178 ? 15.330 1.307 -26.930 1.00 72.81 178 GLY A CA 1
ATOM 1376 C C . GLY A 1 178 ? 15.593 0.030 -27.731 1.00 72.81 178 GLY A C 1
ATOM 1377 O O . GLY A 1 178 ? 15.592 0.076 -28.961 1.00 72.81 178 GLY A O 1
ATOM 1378 N N . ARG A 1 179 ? 15.768 -1.129 -27.080 1.00 56.66 179 ARG A N 1
ATOM 1379 C CA . ARG A 1 179 ? 15.718 -2.417 -27.781 1.00 56.66 179 ARG A CA 1
ATOM 1380 C C . ARG A 1 179 ? 14.259 -2.746 -28.073 1.00 56.66 179 ARG A C 1
ATOM 1382 O O . ARG A 1 179 ? 13.607 -3.473 -27.328 1.00 56.66 179 ARG A O 1
ATOM 1389 N N . ALA A 1 180 ? 13.755 -2.198 -29.180 1.00 48.84 180 ALA A N 1
ATOM 1390 C CA . ALA A 1 180 ? 12.611 -2.780 -29.862 1.00 48.84 180 ALA A CA 1
ATOM 1391 C C . ALA A 1 180 ? 12.897 -4.272 -30.047 1.00 48.84 180 ALA A C 1
ATOM 1393 O O . ALA A 1 180 ? 14.026 -4.643 -30.380 1.00 48.84 180 ALA A O 1
ATOM 1394 N N . VAL A 1 181 ? 11.887 -5.092 -29.766 1.00 50.06 181 VAL A N 1
ATOM 1395 C CA . VAL A 1 181 ? 11.868 -6.542 -29.963 1.00 50.06 181 VAL A CA 1
ATOM 1396 C C . VAL A 1 181 ? 12.389 -6.844 -31.372 1.00 50.06 181 VAL A C 1
ATOM 1398 O O . VAL A 1 181 ? 11.660 -6.787 -32.353 1.00 50.06 181 VAL A O 1
ATOM 1401 N N . THR A 1 182 ? 13.693 -7.065 -31.474 1.00 41.88 182 THR A N 1
ATOM 1402 C CA . THR A 1 182 ? 14.370 -7.602 -32.649 1.00 41.88 182 THR A CA 1
ATOM 1403 C C . THR A 1 182 ? 14.260 -9.109 -32.504 1.00 41.88 182 THR A C 1
ATOM 1405 O O . THR A 1 182 ? 14.310 -9.590 -31.376 1.00 41.88 182 THR A O 1
ATOM 1408 N N . GLU A 1 183 ? 14.024 -9.813 -33.612 1.00 45.31 183 GLU A N 1
ATOM 1409 C CA . GLU A 1 183 ? 13.624 -11.228 -33.756 1.00 45.31 183 GLU A CA 1
ATOM 1410 C C . GLU A 1 183 ? 14.559 -12.263 -33.073 1.00 45.31 183 GLU A C 1
ATOM 1412 O O . GLU A 1 183 ? 15.108 -13.168 -33.693 1.00 45.31 183 GLU A O 1
ATOM 1417 N N . GLY A 1 184 ? 14.739 -12.143 -31.763 1.00 52.09 184 GLY A N 1
ATOM 1418 C CA . GLY A 1 184 ? 15.565 -12.956 -30.887 1.00 52.09 184 GLY A CA 1
ATOM 1419 C C . GLY A 1 184 ? 15.052 -12.867 -29.448 1.00 52.09 184 GLY A C 1
ATOM 1420 O O . GLY A 1 184 ? 14.074 -12.173 -29.160 1.00 52.09 184 GLY A O 1
ATOM 1421 N N . ARG A 1 185 ? 15.695 -13.600 -28.530 1.00 51.62 185 ARG A N 1
ATOM 1422 C CA . ARG A 1 185 ? 15.279 -13.630 -27.120 1.00 51.62 185 ARG A CA 1
ATOM 1423 C C . ARG A 1 185 ? 15.343 -12.227 -26.512 1.00 51.62 185 ARG A C 1
ATOM 1425 O O . ARG A 1 185 ? 16.385 -11.576 -26.588 1.00 51.62 185 ARG A O 1
ATOM 1432 N N . THR A 1 186 ? 14.251 -11.761 -25.910 1.00 61.06 186 THR A N 1
ATOM 1433 C CA . THR A 1 186 ? 14.231 -10.463 -25.219 1.00 61.06 186 THR A CA 1
ATOM 1434 C C . THR A 1 186 ? 15.189 -10.488 -24.021 1.00 61.06 186 THR A C 1
ATOM 1436 O O . THR A 1 186 ? 15.487 -11.551 -23.481 1.00 61.06 186 THR A O 1
ATOM 1439 N N . VAL A 1 187 ? 15.673 -9.324 -23.565 1.00 61.38 187 VAL A N 1
ATOM 1440 C CA . VAL A 1 187 ? 16.478 -9.239 -22.322 1.00 61.38 187 VAL A CA 1
ATOM 1441 C C . VAL A 1 187 ? 15.721 -9.872 -21.148 1.00 61.38 187 VAL A C 1
ATOM 1443 O O . VAL A 1 187 ? 16.315 -10.546 -20.317 1.00 61.38 187 VAL A O 1
ATOM 1446 N N . GLU A 1 188 ? 14.394 -9.729 -21.141 1.00 57.81 188 GLU A N 1
ATOM 1447 C CA . GLU A 1 188 ? 13.487 -10.423 -20.226 1.00 57.81 188 GLU A CA 1
ATOM 1448 C C . GLU A 1 188 ? 13.677 -11.954 -20.284 1.00 57.81 188 GLU A C 1
ATOM 1450 O O . GLU A 1 188 ? 13.927 -12.570 -19.255 1.00 57.81 188 GLU A O 1
ATOM 1455 N N . GLN A 1 189 ? 13.666 -12.565 -21.474 1.00 57.09 189 GLN A N 1
ATOM 1456 C CA . GLN A 1 189 ? 13.889 -14.009 -21.655 1.00 57.09 189 GLN A CA 1
ATOM 1457 C C . GLN A 1 189 ? 15.317 -14.470 -21.331 1.00 57.09 189 GLN A C 1
ATOM 1459 O O . GLN A 1 189 ? 15.510 -15.625 -20.983 1.00 57.09 189 GLN A O 1
ATOM 1464 N N . GLN A 1 190 ? 16.328 -13.606 -21.453 1.00 59.91 190 GLN A N 1
ATOM 1465 C CA . GLN A 1 190 ? 17.723 -13.969 -21.161 1.00 59.91 190 GLN A CA 1
ATOM 1466 C C . GLN A 1 190 ? 18.081 -13.902 -19.671 1.00 59.91 190 GLN A C 1
ATOM 1468 O O . GLN A 1 190 ? 19.064 -14.512 -19.265 1.00 59.91 190 GLN A O 1
ATOM 1473 N N . VAL A 1 191 ? 17.334 -13.128 -18.878 1.00 59.34 191 VAL A N 1
ATOM 1474 C CA . VAL A 1 191 ? 17.630 -12.880 -17.454 1.00 59.34 191 VAL A CA 1
ATOM 1475 C C . VAL A 1 191 ? 16.702 -13.671 -16.522 1.00 59.34 191 VAL A C 1
ATOM 1477 O O . VAL A 1 191 ? 17.021 -13.845 -15.349 1.00 59.34 191 VAL A O 1
ATOM 1480 N N . LEU A 1 192 ? 15.549 -14.131 -17.018 1.00 54.16 192 LEU A N 1
ATOM 1481 C CA . LEU A 1 192 ? 14.501 -14.771 -16.211 1.00 54.16 192 LEU A CA 1
ATOM 1482 C C . LEU A 1 192 ? 14.309 -16.274 -16.490 1.00 54.16 192 LEU A C 1
ATOM 1484 O O . LEU A 1 192 ? 13.467 -16.884 -15.827 1.00 54.16 192 LEU A O 1
ATOM 1488 N N . GLU A 1 193 ? 15.055 -16.841 -17.445 1.00 46.44 193 GLU A N 1
ATOM 1489 C CA . GLU A 1 193 ? 15.254 -18.292 -17.643 1.00 46.44 193 GLU A CA 1
ATOM 1490 C C . GLU A 1 193 ? 16.553 -18.745 -16.964 1.00 46.44 193 GLU A C 1
ATOM 1492 O O . GLU A 1 193 ? 16.535 -19.838 -16.353 1.00 46.44 193 GLU A O 1
#

Foldseek 3Di:
DQDPDDQDQQFKKWAQDPPPGIWIFGFHDDDPQWTWTCTPVRDIDIDGVVRMGGDDPPADQQADQECVPDPDPDDVNVVVRCVSPLVVVNQWHHHDLDIGGADNVDDDVVCQDPVNLVVLQVDPQPPDGGDLSVNLNVQVVCCVVVVDHDDDDQDDDPPRCSLVSVLSSVVSNQVVVPPDPDPDQRPSRVPND

Nearest PDB structures (foldseek):
  7dhw-assembly1_A  TM=9.503E-01  e=1.102E-22  Arabidopsis thaliana
  3l9i-assembly1_A  TM=9.184E-01  e=4.983E-16  Sus scrofa
  2v26-assembly1_A  TM=9.454E-01  e=1.643E-15  Sus scrofa
  4pfp-assembly1_A  TM=8.818E-01  e=1.750E-15  Sus scrofa
  6bnv-assembly1_I  TM=8.983E-01  e=1.016E-14  Sus scrofa

Radius of gyration: 21.4 Å; Cα contacts (8 Å, |Δi|>4): 253; chains: 1; bounding box: 48×34×68 Å

Organism: Raphanus sativus (NCBI:txid3726)

Sequence (193 aa):
MGTPVNIIVGSHVWVEDSDVAWIDGEVEKLTGQEVVIQATTGKKITAKLSKIYPKDVEAPAGGVDDMTKLSYLHEPGVLQNLKIRYELNEIYTYTGNILIAINPFQRLPHIYDAHMMQQYKGAPFGELNPHVFAVADVAYRAMINEGKSNSILVSGESGAGKTETTKMLMRYLAYLGGRAVTEGRTVEQQVLE

Secondary structure (DSSP, 8-state):
--------TT-EEEEEETTTEEEEEEEEEEETTEEEEEETTS-EEEEEGGGEEEPPSSS-TT--SBGGG-SS-SHHHHHHHHHHHHHTT--EEEETTEEEE---SS--GGGSSHHHHHHHTTPPTTTSPS-HHHHHHHHHHHHHHH-----------TTSSHHHHHHHHHHHHHHHTT----SS--HHHHHH-

Mean predicted aligned error: 6.44 Å

pLDDT: mean 89.84, std 13.6, range [31.38, 98.25]